Protein AF-A0A7S1P0H3-F1 (afdb_monomer)

pLDDT: mean 86.14, std 11.15, range [44.97, 98.06]

Foldseek 3Di:
DLLQLLDLDDDPVCQLVLPDDPVDDVLLSVLSSVVSVVSNVVSVVVNVSSPVSNPDDQKDKDWAQDDDDCNPQDIAIEIEHAADLPGNNNVCLDLVQADAQVLQVVQADPVFEGDPDDPPDCSNVVSVVVLVVSCVVVVHQEYEYENNLAWAKAWGQYNVRRIYIYTHQRFQQAQNFFDDFPPDDDPPDPLFGGKDKDKDQCVCNALVVQLVVLVVVVDPVSPVVSVVRAHFLKWDDRPNHIIITTGGDDDDLVVSLVVVCVVAPPPRSCCVNPVCCSRGNDPPGDSSSRYHGRMD

Secondary structure (DSSP, 8-state):
-HHHHTSSS--TTTTTS----TTS-HHHHHHHHHHHHHHHHHHGGGHHHHHHHHTS-SEEEEEE---SS-TTSPPEEEEEESS-SS-TT-GGGSTTTSPPHHHHHHTB-TTSBBPS---S-THHHHHHHHHHHHHHHHT-SEEEE-SSSSEEEEEEE-TTS-EEEEEEE--SSS--S--PPTT---TTS---SEEEEEEE-TTT--HHHHHHHHHHT--HHHHHHHHHSPPPSEEEEETTTEEEEEEEE---HHHHHHHHHHHS-TTSHHHHHHHHHHHH-STT--HHHHEEES--

Organism: NCBI:txid1169539

Structure (mmCIF, N/CA/C/O backbone):
data_AF-A0A7S1P0H3-F1
#
_entry.id   AF-A0A7S1P0H3-F1
#
loop_
_atom_site.group_PDB
_atom_site.id
_atom_site.type_symbol
_atom_site.label_atom_id
_atom_site.label_alt_id
_atom_site.label_comp_id
_atom_site.label_asym_id
_atom_site.label_entity_id
_atom_site.label_seq_id
_atom_site.pdbx_PDB_ins_code
_atom_site.Cartn_x
_atom_site.Cartn_y
_atom_site.Cartn_z
_atom_site.occupancy
_atom_site.B_iso_or_equiv
_atom_site.auth_seq_id
_atom_site.auth_comp_id
_atom_site.auth_asym_id
_atom_site.auth_atom_id
_atom_site.pdbx_PDB_model_num
ATOM 1 N N . VAL A 1 1 ? 3.859 6.567 -11.035 1.00 75.69 1 VAL A N 1
ATOM 2 C CA . VAL A 1 1 ? 4.282 6.391 -12.458 1.00 75.69 1 VAL A CA 1
ATOM 3 C C . VAL A 1 1 ? 3.327 7.099 -13.410 1.00 75.69 1 VAL A C 1
ATOM 5 O O . VAL A 1 1 ? 3.771 7.828 -14.283 1.00 75.69 1 VAL A O 1
ATOM 8 N N . GLU A 1 2 ? 2.023 6.913 -13.227 1.00 82.25 2 GLU A N 1
ATOM 9 C CA . GLU A 1 2 ? 0.934 7.481 -14.025 1.00 82.25 2 GLU A CA 1
ATOM 10 C C . GLU A 1 2 ? 1.002 9.009 -14.101 1.00 82.25 2 GLU A C 1
ATOM 12 O O . GLU A 1 2 ? 0.833 9.572 -15.177 1.00 82.25 2 GLU A O 1
ATOM 17 N N . VAL A 1 3 ? 1.313 9.667 -12.977 1.00 84.19 3 VAL A N 1
ATOM 18 C CA . VAL A 1 3 ? 1.485 11.128 -12.913 1.00 84.19 3 VAL A CA 1
ATOM 19 C C . VAL A 1 3 ? 2.642 11.603 -13.793 1.00 84.19 3 VAL A C 1
ATOM 21 O O . VAL A 1 3 ? 2.534 12.647 -14.429 1.00 84.19 3 VAL A O 1
ATOM 24 N N . GLU A 1 4 ? 3.731 10.838 -13.851 1.00 85.25 4 GLU A N 1
ATOM 25 C CA . GLU A 1 4 ? 4.907 11.192 -14.646 1.00 85.25 4 GLU A CA 1
ATOM 26 C C . GLU A 1 4 ? 4.638 10.976 -16.133 1.00 85.25 4 GLU A C 1
ATOM 28 O O . GLU A 1 4 ? 4.754 11.919 -16.906 1.00 85.25 4 GLU A O 1
ATOM 33 N N . ILE A 1 5 ? 4.133 9.802 -16.534 1.00 87.44 5 ILE A N 1
ATOM 34 C CA . ILE A 1 5 ? 3.833 9.506 -17.951 1.00 87.44 5 ILE A CA 1
ATOM 35 C C . ILE A 1 5 ? 2.717 10.381 -18.544 1.00 87.44 5 ILE A C 1
ATOM 37 O O . ILE A 1 5 ? 2.577 10.450 -19.767 1.00 87.44 5 ILE A O 1
ATOM 41 N N . ALA A 1 6 ? 1.903 11.018 -17.697 1.00 87.25 6 ALA A N 1
ATOM 42 C CA . ALA A 1 6 ? 0.870 11.961 -18.111 1.00 87.25 6 ALA A CA 1
ATOM 43 C C . ALA A 1 6 ? 1.433 13.326 -18.540 1.00 87.25 6 ALA A C 1
ATOM 45 O O . ALA A 1 6 ? 0.707 14.099 -19.159 1.00 87.25 6 ALA A O 1
ATOM 46 N N . LYS A 1 7 ? 2.700 13.630 -18.226 1.00 82.12 7 LYS A N 1
ATOM 47 C CA . LYS A 1 7 ? 3.373 14.852 -18.680 1.00 82.12 7 LYS A CA 1
ATOM 48 C C . LYS A 1 7 ? 3.735 14.744 -20.167 1.00 82.12 7 LYS A C 1
ATOM 50 O O . LYS A 1 7 ? 4.201 13.700 -20.636 1.00 82.12 7 LYS A O 1
ATOM 55 N N . ASP A 1 8 ? 3.564 15.844 -20.898 1.00 68.69 8 ASP A N 1
ATOM 56 C CA . ASP A 1 8 ? 3.846 15.914 -22.341 1.00 68.69 8 ASP A CA 1
ATOM 57 C C . ASP A 1 8 ? 5.355 15.842 -22.652 1.00 68.69 8 ASP A C 1
ATOM 59 O O . ASP A 1 8 ? 5.789 15.252 -23.653 1.00 68.69 8 ASP A O 1
ATOM 63 N N . THR A 1 9 ? 6.181 16.380 -21.754 1.00 64.88 9 THR A N 1
ATOM 64 C CA . THR A 1 9 ? 7.643 16.356 -21.833 1.00 64.88 9 THR A CA 1
ATOM 65 C C . THR A 1 9 ? 8.239 15.617 -20.638 1.00 64.88 9 THR A C 1
ATOM 67 O O . THR A 1 9 ? 7.764 15.733 -19.511 1.00 64.88 9 THR A O 1
ATOM 70 N N . VAL A 1 10 ? 9.299 14.844 -20.900 1.00 62.78 10 VAL A N 1
ATOM 71 C CA . VAL A 1 10 ? 10.200 14.390 -19.837 1.00 62.78 10 VAL A CA 1
ATOM 72 C C . VAL A 1 10 ? 11.054 15.599 -19.505 1.00 62.78 10 VAL A C 1
ATOM 74 O O . VAL A 1 10 ? 11.826 16.047 -20.353 1.00 62.78 10 VAL A O 1
ATOM 77 N N . ASP A 1 11 ? 10.855 16.165 -18.326 1.00 61.72 11 ASP A N 1
ATOM 78 C CA . ASP A 1 11 ? 11.724 17.220 -17.833 1.00 61.72 11 ASP A CA 1
ATOM 79 C C . ASP A 1 11 ? 13.105 16.616 -17.540 1.00 61.72 11 ASP A C 1
ATOM 81 O O . ASP A 1 11 ? 13.228 15.693 -16.728 1.00 61.72 11 ASP A O 1
ATOM 85 N N . ALA A 1 12 ? 14.125 17.096 -18.256 1.00 54.53 12 ALA A N 1
ATOM 86 C CA . ALA A 1 12 ? 15.489 16.590 -18.146 1.00 54.53 12 ALA A CA 1
ATOM 87 C C . ALA A 1 12 ? 16.052 16.773 -16.727 1.00 54.53 12 ALA A C 1
ATOM 89 O O . ALA A 1 12 ? 16.854 15.946 -16.296 1.00 54.53 12 ALA A O 1
ATOM 90 N N . ASP A 1 13 ? 15.566 17.781 -15.9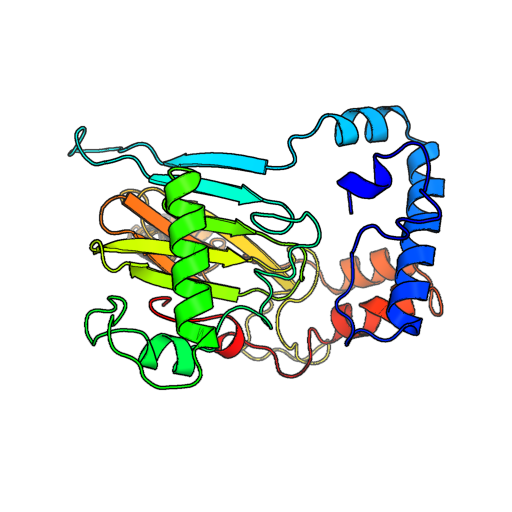94 1.00 53.09 13 ASP A N 1
ATOM 91 C CA . ASP A 1 13 ? 16.020 18.098 -14.638 1.00 53.09 13 ASP A CA 1
ATOM 92 C C . ASP A 1 13 ? 15.289 17.272 -13.560 1.00 53.09 13 ASP A C 1
ATOM 94 O O . ASP A 1 13 ? 15.831 17.039 -12.480 1.00 53.09 13 ASP A O 1
ATOM 98 N N . THR A 1 14 ? 14.084 16.762 -13.853 1.00 59.34 14 THR A N 1
ATOM 99 C CA . THR A 1 14 ? 13.254 16.003 -12.890 1.00 59.34 14 THR A CA 1
ATOM 100 C C . THR A 1 14 ? 13.390 14.473 -13.042 1.00 59.34 14 THR A C 1
ATOM 102 O O . THR A 1 14 ? 13.030 13.709 -12.137 1.00 59.34 14 THR A O 1
ATOM 105 N N . GLY A 1 15 ? 13.939 13.989 -14.163 1.00 75.94 15 GLY A N 1
ATOM 106 C CA . GLY A 1 15 ? 14.206 12.564 -14.396 1.00 75.94 15 GLY A CA 1
ATOM 107 C C . GLY A 1 15 ? 12.947 11.691 -14.281 1.00 75.94 15 GLY A C 1
ATOM 108 O O . GLY A 1 15 ? 11.923 11.977 -14.894 1.00 75.94 15 GLY A O 1
ATOM 109 N N . CYS A 1 16 ? 13.006 10.611 -13.493 1.00 76.06 16 CYS A N 1
ATOM 110 C CA . CYS A 1 16 ? 11.869 9.712 -13.261 1.00 76.06 16 CYS A CA 1
ATOM 111 C C . CYS A 1 16 ? 10.787 10.278 -12.325 1.00 76.06 16 CYS A C 1
ATOM 113 O O . CYS A 1 16 ? 9.798 9.591 -12.076 1.00 76.06 16 CYS A O 1
ATOM 115 N N . GLY A 1 17 ? 10.994 11.465 -11.739 1.00 75.31 17 GLY A N 1
ATOM 116 C CA . GLY A 1 17 ? 10.098 12.051 -10.735 1.00 75.31 17 GLY A CA 1
ATOM 117 C C . GLY A 1 17 ? 10.103 11.334 -9.380 1.00 75.31 17 GLY A C 1
ATOM 118 O O . GLY A 1 17 ? 9.304 11.657 -8.506 1.00 75.31 17 GLY A O 1
ATOM 119 N N . CYS A 1 18 ? 11.001 10.363 -9.182 1.00 78.88 18 CYS A N 1
ATOM 120 C CA . CYS A 1 18 ? 11.024 9.532 -7.981 1.00 78.88 18 CYS A CA 1
ATOM 121 C C . CYS A 1 18 ? 11.727 10.192 -6.788 1.00 78.88 18 CYS A C 1
ATOM 123 O O . CYS A 1 18 ? 11.616 9.654 -5.694 1.00 78.88 18 CYS A O 1
ATOM 125 N N . ALA A 1 19 ? 12.475 11.288 -6.998 1.00 83.19 19 ALA A N 1
ATOM 126 C CA . ALA A 1 19 ? 13.229 12.015 -5.966 1.00 83.19 19 ALA A CA 1
ATOM 127 C C . ALA A 1 19 ? 13.913 11.069 -4.956 1.00 83.19 19 ALA A C 1
ATOM 129 O O . ALA A 1 19 ? 13.596 11.082 -3.768 1.00 83.19 19 ALA A O 1
ATOM 130 N N . TYR A 1 20 ? 14.759 10.164 -5.462 1.00 81.81 20 TYR A N 1
ATOM 131 C CA . TYR A 1 20 ? 15.338 9.094 -4.651 1.00 81.81 20 TYR A CA 1
ATOM 132 C C . TYR A 1 20 ? 16.159 9.650 -3.473 1.00 81.81 20 TYR A C 1
ATOM 134 O O . TYR A 1 20 ? 16.885 10.630 -3.652 1.00 81.81 20 TYR A O 1
ATOM 142 N N . PRO A 1 21 ? 16.092 9.016 -2.287 1.00 82.56 21 PRO A N 1
ATOM 143 C CA . PRO A 1 21 ? 16.957 9.349 -1.166 1.00 82.56 21 PRO A CA 1
ATOM 144 C C . PRO A 1 21 ? 18.442 9.161 -1.515 1.00 82.56 21 PRO A C 1
ATOM 146 O O . PRO A 1 21 ? 18.772 8.325 -2.358 1.00 82.56 21 PRO A O 1
ATOM 149 N N . PRO A 1 22 ? 19.357 9.854 -0.815 1.00 82.50 22 PRO A N 1
ATOM 150 C CA . PRO A 1 22 ? 20.784 9.868 -1.153 1.00 82.50 22 PRO A CA 1
ATOM 151 C C . PRO A 1 22 ? 21.486 8.511 -0.985 1.00 82.50 22 PRO A C 1
ATOM 153 O O . PRO A 1 22 ? 22.595 8.333 -1.472 1.00 82.50 22 PRO A O 1
ATOM 156 N N . TYR A 1 23 ? 20.867 7.550 -0.295 1.00 81.25 23 TYR A N 1
ATOM 157 C CA . TYR A 1 23 ? 21.407 6.196 -0.145 1.00 81.25 23 TYR A CA 1
ATOM 158 C C . TYR A 1 23 ? 21.153 5.296 -1.366 1.00 81.25 23 TYR A C 1
ATOM 160 O O . TYR A 1 23 ? 21.640 4.165 -1.406 1.00 81.25 23 TYR A O 1
ATOM 168 N N . VAL A 1 24 ? 20.336 5.738 -2.327 1.00 84.19 24 VAL A N 1
ATOM 169 C CA . VAL A 1 24 ? 20.002 4.950 -3.516 1.00 84.19 24 VAL A CA 1
ATOM 170 C C . VAL A 1 24 ? 21.119 5.077 -4.547 1.00 84.19 24 VAL A C 1
ATOM 172 O O . VAL A 1 24 ? 21.490 6.175 -4.936 1.00 84.19 24 VAL A O 1
ATOM 175 N N . ASP A 1 25 ? 21.617 3.933 -5.012 1.00 90.81 25 ASP A N 1
ATOM 176 C CA . ASP A 1 25 ? 22.682 3.836 -6.016 1.00 90.81 25 ASP A CA 1
ATOM 177 C C . ASP A 1 25 ? 22.342 4.575 -7.327 1.00 90.81 25 ASP A C 1
ATOM 179 O O . ASP A 1 25 ? 21.261 4.388 -7.895 1.00 90.81 25 ASP A O 1
ATOM 183 N N . ASP A 1 26 ? 23.296 5.342 -7.862 1.00 89.00 26 ASP A N 1
ATOM 184 C CA . ASP A 1 26 ? 23.136 6.113 -9.106 1.00 89.00 26 ASP A CA 1
ATOM 185 C C . ASP A 1 26 ? 22.751 5.231 -10.300 1.00 89.00 26 ASP A C 1
ATOM 187 O O . ASP A 1 26 ? 21.988 5.639 -11.180 1.00 89.00 26 ASP A O 1
ATOM 191 N N . GLY A 1 27 ? 23.219 3.980 -10.325 1.00 91.75 27 GLY A N 1
ATOM 192 C CA . GLY A 1 27 ? 22.827 3.008 -11.336 1.00 91.75 27 GLY A CA 1
ATOM 193 C C . GLY A 1 27 ? 21.335 2.669 -11.278 1.00 91.75 27 GLY A C 1
ATOM 194 O O . GLY A 1 27 ? 20.717 2.444 -12.322 1.00 91.75 27 GLY A O 1
ATOM 195 N N . VAL A 1 28 ? 20.724 2.645 -10.088 1.00 89.44 28 VAL A N 1
ATOM 196 C CA . VAL A 1 28 ? 19.264 2.501 -9.926 1.00 89.44 28 VAL A CA 1
ATOM 197 C C . VAL A 1 28 ? 18.546 3.716 -10.505 1.00 89.44 28 VAL A C 1
ATOM 199 O O . VAL A 1 28 ? 17.597 3.540 -11.274 1.00 89.44 28 VAL A O 1
ATOM 202 N N . VAL A 1 29 ? 19.019 4.926 -10.194 1.00 90.06 29 VAL A N 1
ATOM 203 C CA . VAL A 1 29 ? 18.431 6.181 -10.690 1.00 90.06 29 VAL A CA 1
ATOM 204 C C . VAL A 1 29 ? 18.496 6.243 -12.218 1.00 90.06 29 VAL A C 1
ATOM 206 O O . VAL A 1 29 ? 17.472 6.445 -12.873 1.00 90.06 29 VAL A O 1
ATOM 209 N N . ALA A 1 30 ? 19.665 5.967 -12.802 1.00 91.81 30 ALA A N 1
ATOM 210 C CA . ALA A 1 30 ? 19.869 5.955 -14.249 1.00 91.81 30 ALA A CA 1
ATOM 211 C C . ALA A 1 30 ? 18.944 4.952 -14.956 1.00 91.81 30 ALA A C 1
ATOM 213 O O . ALA A 1 30 ? 18.305 5.287 -15.957 1.00 91.81 30 ALA A O 1
ATOM 214 N N . ARG A 1 31 ? 18.801 3.733 -14.410 1.00 94.62 31 ARG A N 1
ATOM 215 C CA . ARG A 1 31 ? 17.853 2.744 -14.949 1.00 94.62 31 ARG A CA 1
ATOM 216 C C . ARG A 1 31 ? 16.409 3.223 -14.837 1.00 94.62 31 ARG A C 1
ATOM 218 O O . ARG A 1 31 ? 15.647 3.014 -15.773 1.00 94.62 31 ARG A O 1
ATOM 225 N N . SER A 1 32 ? 16.025 3.857 -13.731 1.00 91.38 32 SER A N 1
ATOM 226 C CA . SER A 1 32 ? 14.667 4.383 -13.544 1.00 91.38 32 SER A CA 1
ATOM 227 C C . SER A 1 32 ? 14.327 5.477 -14.562 1.00 91.38 32 SER A C 1
ATOM 229 O O . SER A 1 32 ? 13.270 5.432 -15.197 1.00 91.38 32 SER A O 1
ATOM 231 N N . ASN A 1 33 ? 15.263 6.400 -14.805 1.00 91.25 33 ASN A N 1
ATOM 232 C CA . ASN A 1 33 ? 15.129 7.437 -15.830 1.00 91.25 33 ASN A CA 1
ATOM 233 C C . ASN A 1 33 ? 14.932 6.826 -17.225 1.00 91.25 33 ASN A C 1
ATOM 235 O O . ASN A 1 33 ? 14.044 7.241 -17.970 1.00 91.25 33 ASN A O 1
ATOM 239 N N . GLU A 1 34 ? 15.700 5.788 -17.558 1.00 93.06 34 GLU A N 1
ATOM 240 C CA . GLU A 1 34 ? 15.578 5.093 -18.839 1.00 93.06 34 GLU A CA 1
ATOM 241 C C . GLU A 1 34 ? 14.231 4.356 -18.987 1.00 93.06 34 GLU A C 1
ATOM 243 O O . GLU A 1 34 ? 13.609 4.395 -20.052 1.00 93.06 34 GLU A O 1
ATOM 248 N N . ILE A 1 35 ? 13.726 3.735 -17.915 1.00 93.56 35 ILE A N 1
ATOM 249 C CA . ILE A 1 35 ? 12.393 3.108 -17.900 1.00 93.56 35 ILE A CA 1
ATOM 250 C C . ILE A 1 35 ? 11.316 4.151 -18.193 1.00 93.56 35 ILE A C 1
ATOM 252 O O . ILE A 1 35 ? 10.480 3.937 -19.074 1.00 93.56 35 ILE A O 1
ATOM 256 N N . ILE A 1 36 ? 11.343 5.287 -17.492 1.00 90.44 36 ILE A N 1
ATOM 257 C CA . ILE A 1 36 ? 10.377 6.371 -17.694 1.00 90.44 36 ILE A CA 1
ATOM 258 C C . ILE A 1 36 ? 10.466 6.921 -19.118 1.00 90.44 36 ILE A C 1
ATOM 260 O O . ILE A 1 36 ? 9.433 7.075 -19.769 1.00 90.44 36 ILE A O 1
ATOM 264 N N . ARG A 1 37 ? 11.671 7.104 -19.667 1.00 90.56 37 ARG A N 1
ATOM 265 C CA . ARG A 1 37 ? 11.867 7.523 -21.063 1.00 90.56 37 ARG A CA 1
ATOM 266 C C . ARG A 1 37 ? 11.161 6.584 -22.052 1.00 90.56 37 ARG A C 1
ATOM 268 O O . ARG A 1 37 ? 10.452 7.054 -22.945 1.00 90.56 37 ARG A O 1
ATOM 275 N N . ILE A 1 38 ? 11.313 5.269 -21.885 1.00 92.31 38 ILE A N 1
ATOM 276 C CA . ILE A 1 38 ? 10.657 4.249 -22.726 1.00 92.31 38 ILE A CA 1
ATOM 277 C C . ILE A 1 38 ? 9.129 4.277 -22.546 1.00 92.31 38 ILE A C 1
ATOM 279 O O . ILE A 1 38 ? 8.374 4.203 -23.524 1.00 92.31 38 ILE A O 1
ATOM 283 N N . LEU A 1 39 ? 8.652 4.432 -21.308 1.00 92.06 39 LEU A N 1
ATOM 284 C CA . LEU A 1 39 ? 7.222 4.543 -21.016 1.00 92.06 39 LEU A CA 1
ATOM 285 C C . LEU A 1 39 ? 6.604 5.792 -21.659 1.00 92.06 39 LEU A C 1
ATOM 287 O O . LEU A 1 39 ? 5.548 5.678 -22.279 1.00 92.06 39 LEU A O 1
ATOM 291 N N . HIS A 1 40 ? 7.271 6.948 -21.613 1.00 89.75 40 HIS A N 1
ATOM 292 C CA . HIS A 1 40 ? 6.810 8.165 -22.293 1.00 89.75 40 HIS A CA 1
ATOM 293 C C . HIS A 1 40 ? 6.748 8.002 -23.811 1.00 89.75 40 HIS A C 1
ATOM 295 O O . HIS A 1 40 ? 5.783 8.444 -24.433 1.00 89.75 40 HIS A O 1
ATOM 301 N N . GLN A 1 41 ? 7.738 7.346 -24.428 1.00 90.12 41 GLN A N 1
ATOM 302 C CA . GLN A 1 41 ? 7.699 7.059 -25.868 1.00 90.12 41 GLN A CA 1
ATOM 303 C C . GLN A 1 41 ? 6.462 6.243 -26.251 1.00 90.12 41 GLN A C 1
ATOM 305 O O . GLN A 1 41 ? 5.839 6.504 -27.280 1.00 90.12 41 GLN A O 1
ATOM 310 N N . THR A 1 42 ? 6.078 5.291 -25.401 1.00 91.06 42 THR A N 1
ATOM 311 C CA . THR A 1 42 ? 4.844 4.525 -25.584 1.00 91.06 42 THR A CA 1
ATOM 312 C C . THR A 1 42 ? 3.615 5.401 -25.352 1.00 91.06 42 THR A C 1
ATOM 314 O O . THR A 1 42 ? 2.721 5.423 -26.194 1.00 91.06 42 THR A O 1
ATOM 317 N N . ALA A 1 43 ? 3.580 6.157 -24.252 1.00 90.62 43 ALA A N 1
ATOM 318 C CA . ALA A 1 43 ? 2.444 6.983 -23.850 1.00 90.62 43 ALA A CA 1
ATOM 319 C C . ALA A 1 43 ? 2.075 8.046 -24.898 1.00 90.62 43 ALA A C 1
ATOM 321 O O . ALA A 1 43 ? 0.891 8.232 -25.163 1.00 90.62 43 ALA A O 1
ATOM 322 N N . ARG A 1 44 ? 3.064 8.641 -25.585 1.00 89.44 44 ARG A N 1
ATOM 323 C CA . ARG A 1 44 ? 2.861 9.610 -26.685 1.00 89.44 44 ARG A CA 1
ATOM 324 C C . ARG A 1 44 ? 2.011 9.079 -27.838 1.00 89.44 44 ARG A C 1
ATOM 326 O O . ARG A 1 44 ? 1.386 9.854 -28.555 1.00 89.44 44 ARG A O 1
ATOM 333 N N . ARG A 1 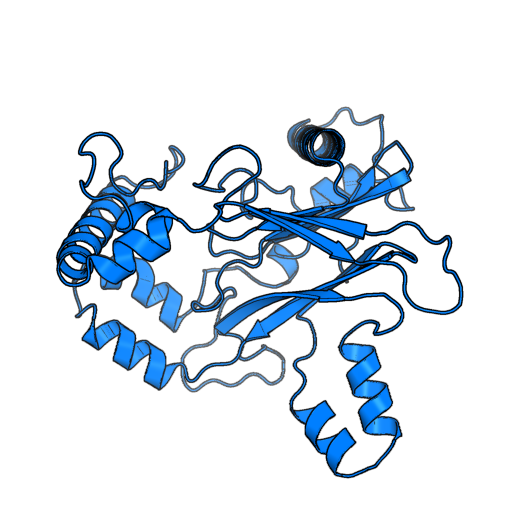45 ? 1.964 7.758 -28.025 1.00 93.06 45 ARG A N 1
ATOM 334 C CA . ARG A 1 45 ? 1.113 7.108 -29.037 1.00 93.06 45 ARG A CA 1
ATOM 335 C C . ARG A 1 45 ? -0.360 7.047 -28.614 1.00 93.06 45 ARG A C 1
ATOM 337 O O . ARG A 1 45 ? -1.205 6.669 -29.418 1.00 93.06 45 ARG A O 1
ATOM 344 N N . PHE A 1 46 ? -0.660 7.408 -27.367 1.00 93.19 46 PHE A N 1
ATOM 345 C CA . PHE A 1 46 ? -1.972 7.337 -26.732 1.00 93.19 46 PHE A CA 1
ATOM 346 C C . PHE A 1 46 ? -2.306 8.658 -26.021 1.00 93.19 46 PHE A C 1
ATOM 348 O O . PHE A 1 46 ? -2.660 8.666 -24.840 1.00 93.19 46 PHE A O 1
ATOM 355 N N . SER A 1 47 ? -2.223 9.780 -26.738 1.00 90.06 47 SER A N 1
ATOM 356 C CA . SER A 1 47 ? -2.449 11.130 -26.191 1.00 90.06 47 SER A CA 1
ATOM 357 C C . SER A 1 47 ? -3.778 11.276 -25.436 1.00 90.06 47 SER A C 1
ATOM 359 O O . SER A 1 47 ? -3.819 11.884 -24.371 1.00 90.06 47 SER A O 1
ATOM 361 N N . ALA A 1 48 ? -4.852 10.638 -25.910 1.00 92.75 48 ALA A N 1
ATOM 362 C CA . ALA A 1 48 ? -6.141 10.627 -25.213 1.00 92.75 48 ALA A CA 1
ATOM 363 C C . ALA A 1 48 ? -6.071 9.964 -23.821 1.00 92.75 48 ALA A C 1
ATOM 365 O O . ALA A 1 48 ? -6.772 10.375 -22.898 1.00 92.75 48 ALA A O 1
ATOM 366 N N . ILE A 1 49 ? -5.227 8.940 -23.645 1.00 92.44 49 ILE A N 1
ATOM 367 C CA . ILE A 1 49 ? -4.995 8.318 -22.335 1.00 92.44 49 ILE A CA 1
ATOM 368 C C . ILE A 1 49 ? -4.150 9.250 -21.464 1.00 92.44 49 ILE A C 1
ATOM 370 O O . ILE A 1 49 ? -4.505 9.452 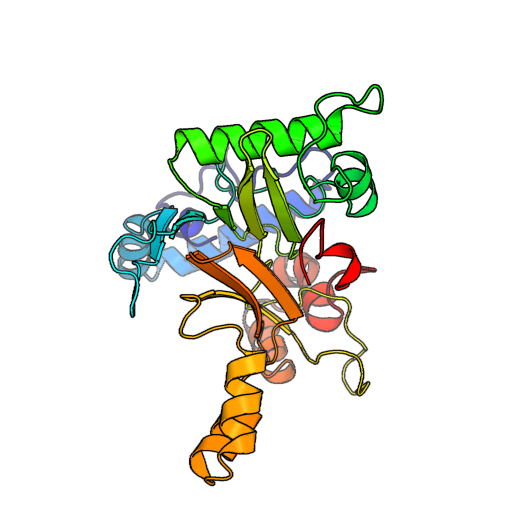-20.307 1.00 92.44 49 ILE A O 1
ATOM 374 N N . GLN A 1 50 ? -3.091 9.861 -22.006 1.00 91.31 50 GLN A N 1
ATOM 375 C CA . GLN A 1 50 ? -2.265 10.821 -21.259 1.00 91.31 50 GLN A CA 1
ATOM 376 C C . GLN A 1 50 ? -3.090 12.002 -20.740 1.00 91.31 50 GLN A C 1
ATOM 378 O O . GLN A 1 50 ? -3.006 12.328 -19.559 1.00 91.31 50 GLN A O 1
ATOM 383 N N . GLN A 1 51 ? -3.964 12.566 -21.578 1.00 90.44 51 GLN A N 1
ATOM 384 C CA . GLN A 1 51 ? -4.864 13.650 -21.189 1.00 90.44 51 GLN A CA 1
ATOM 385 C C . GLN A 1 51 ? -5.827 13.233 -20.070 1.00 90.44 51 GLN A C 1
ATOM 387 O O . GLN A 1 51 ? -6.114 14.011 -19.167 1.00 90.44 51 GLN A O 1
ATOM 392 N N . ARG A 1 52 ? -6.329 11.994 -20.099 1.00 92.44 52 ARG A N 1
ATOM 393 C CA . ARG A 1 52 ? -7.175 11.480 -19.013 1.00 92.44 52 ARG A CA 1
ATOM 394 C C . ARG A 1 52 ? -6.385 11.302 -17.722 1.00 92.44 52 ARG A C 1
ATOM 396 O O . ARG A 1 52 ? -6.896 11.641 -16.663 1.00 92.44 52 ARG A O 1
ATOM 403 N N . LEU A 1 53 ? -5.162 10.778 -17.802 1.00 90.88 53 LEU A N 1
ATOM 404 C CA . LEU A 1 53 ? -4.298 10.586 -16.636 1.00 90.88 53 LEU A CA 1
ATOM 405 C C . LEU A 1 53 ? -3.886 11.922 -16.004 1.00 90.88 53 LEU A C 1
ATOM 407 O O . LEU A 1 53 ? -3.867 12.016 -14.780 1.00 90.88 53 LEU A O 1
ATOM 411 N N . SER A 1 54 ? -3.617 12.957 -16.806 1.00 89.00 54 SER A N 1
ATOM 412 C CA . SER A 1 54 ? -3.210 14.278 -16.300 1.00 89.00 54 SER A CA 1
ATOM 413 C C . SER A 1 54 ? -4.319 14.998 -15.529 1.00 89.00 54 SER A C 1
ATOM 415 O O . SER A 1 54 ? -4.033 15.862 -14.702 1.00 89.00 54 SER A O 1
ATOM 417 N N . GLN A 1 55 ? -5.576 14.611 -15.760 1.00 91.12 55 GLN A N 1
ATOM 418 C CA . GLN A 1 55 ? -6.753 15.136 -15.068 1.00 91.12 55 GLN A CA 1
ATOM 419 C C . GLN A 1 55 ? -7.105 14.366 -13.791 1.00 91.12 55 GLN A C 1
ATOM 421 O O . GLN A 1 55 ? -7.985 14.800 -13.045 1.00 91.12 55 GLN A O 1
ATOM 426 N N . LEU A 1 56 ? -6.470 13.217 -13.530 1.00 90.06 56 LEU A N 1
ATOM 427 C CA . LEU A 1 56 ? -6.790 12.435 -12.343 1.00 90.06 56 LEU A CA 1
ATOM 428 C C . LEU A 1 56 ? -6.340 13.166 -11.072 1.00 90.06 56 LEU A C 1
ATOM 430 O O . LEU A 1 56 ? -5.243 13.734 -11.025 1.00 90.06 56 LEU A O 1
ATOM 434 N N . PRO A 1 57 ? -7.160 13.126 -10.008 1.00 89.62 57 PRO A N 1
ATOM 435 C CA . PRO A 1 57 ? -6.766 13.698 -8.738 1.00 89.62 57 PRO A CA 1
ATOM 436 C C . PRO A 1 57 ? -5.563 12.930 -8.180 1.00 89.62 57 PRO A C 1
ATOM 438 O O . PRO A 1 57 ? -5.523 11.701 -8.184 1.00 89.62 57 PRO A O 1
ATOM 441 N N . LYS A 1 58 ? -4.575 13.670 -7.672 1.00 86.19 58 LYS A N 1
ATOM 442 C CA . LYS A 1 58 ? -3.362 13.096 -7.059 1.00 86.19 58 LYS A CA 1
ATOM 443 C C . LYS A 1 58 ? -3.618 12.537 -5.656 1.00 86.19 58 LYS A C 1
ATOM 445 O O . LYS A 1 58 ? -2.810 11.769 -5.137 1.00 86.19 58 LYS A O 1
ATOM 450 N N . HIS A 1 59 ? -4.729 12.948 -5.050 1.00 91.50 59 HIS A N 1
ATOM 451 C CA . HIS A 1 59 ? -5.192 12.506 -3.747 1.00 91.50 59 HIS A CA 1
ATOM 452 C C . HIS A 1 59 ? -6.723 12.484 -3.711 1.00 91.50 59 HIS A C 1
ATOM 454 O O . HIS A 1 59 ? -7.382 13.231 -4.432 1.00 91.50 59 HIS A O 1
ATOM 460 N N . VAL A 1 60 ? -7.292 11.647 -2.851 1.00 94.38 60 VAL A N 1
ATOM 461 C CA . VAL A 1 60 ? -8.741 11.547 -2.629 1.00 94.38 60 VAL A CA 1
ATOM 462 C C . VAL A 1 60 ? -9.006 11.503 -1.128 1.00 94.38 60 VAL A C 1
ATOM 464 O O . VAL A 1 60 ? -8.211 10.953 -0.374 1.00 94.38 60 VAL A O 1
ATOM 467 N N . ARG A 1 61 ? -10.133 12.061 -0.677 1.00 95.88 61 ARG A N 1
ATOM 468 C CA . ARG A 1 61 ? -10.631 11.852 0.688 1.00 95.88 61 ARG A CA 1
ATOM 469 C C . ARG A 1 61 ? -11.727 10.797 0.660 1.00 95.88 61 ARG A C 1
ATOM 471 O O . ARG A 1 61 ? -12.693 10.939 -0.084 1.00 95.88 61 ARG A O 1
ATOM 478 N N . LEU A 1 62 ? -11.567 9.746 1.457 1.00 95.25 62 LEU A N 1
ATOM 479 C CA . LEU A 1 62 ? -12.575 8.703 1.629 1.00 95.25 62 LEU A CA 1
ATOM 480 C C . LEU A 1 62 ? -13.220 8.854 2.999 1.00 95.25 62 LEU A C 1
ATOM 482 O O . LEU A 1 62 ? -12.531 8.714 4.007 1.00 95.25 62 LEU A O 1
ATOM 486 N N . THR A 1 63 ? -14.526 9.099 3.031 1.00 95.19 63 THR A N 1
ATOM 487 C CA . THR A 1 63 ? -15.297 9.169 4.275 1.00 95.19 63 THR A CA 1
ATOM 488 C C . THR A 1 63 ? -16.145 7.917 4.430 1.00 95.19 63 THR A C 1
ATOM 490 O O . THR A 1 63 ? -16.943 7.570 3.560 1.00 95.19 63 THR A O 1
ATOM 493 N N . VAL A 1 64 ? -15.960 7.226 5.549 1.00 92.25 64 VAL A N 1
ATOM 494 C CA . VAL A 1 64 ? -16.855 6.174 6.018 1.00 92.25 64 VAL A CA 1
ATOM 495 C C . VAL A 1 64 ? -17.924 6.850 6.860 1.00 92.25 64 VAL A C 1
ATOM 497 O O . VAL A 1 64 ? -17.665 7.241 8.000 1.00 92.25 64 VAL A O 1
ATOM 500 N N . GLU A 1 65 ? -19.105 7.018 6.276 1.00 89.50 65 GLU A N 1
ATOM 501 C CA . GLU A 1 65 ? -20.255 7.542 7.004 1.00 89.50 65 GLU A CA 1
ATOM 502 C C . GLU A 1 65 ? -20.772 6.515 8.021 1.00 89.50 65 GLU A C 1
ATOM 504 O O . GLU A 1 65 ? -20.698 5.303 7.766 1.00 89.50 65 GLU A O 1
ATOM 509 N N . PRO A 1 66 ? -21.315 6.973 9.158 1.00 82.25 66 PRO A N 1
ATOM 510 C CA . PRO A 1 66 ? -21.989 6.112 10.118 1.00 82.25 66 PRO A CA 1
ATOM 511 C C . PRO A 1 66 ? -23.123 5.345 9.441 1.00 82.25 66 PRO A C 1
ATOM 513 O O . PRO A 1 66 ? -23.929 5.917 8.705 1.00 82.25 66 PRO A O 1
ATOM 516 N N . CYS A 1 67 ? -23.222 4.039 9.687 1.00 72.06 67 CYS A N 1
ATOM 517 C CA . CYS A 1 67 ? -24.375 3.265 9.243 1.00 72.06 67 CYS A CA 1
ATOM 518 C C . CYS A 1 67 ? -24.862 2.284 10.318 1.00 72.06 67 CYS A C 1
ATOM 520 O O . CYS A 1 67 ? -24.106 1.472 10.855 1.00 72.06 67 CYS A O 1
ATOM 522 N N . GLY A 1 68 ? -26.161 2.329 10.629 1.00 67.38 68 GLY A N 1
ATOM 523 C CA . GLY A 1 68 ? -26.787 1.444 11.615 1.00 67.38 68 GLY A CA 1
ATOM 524 C C . GLY A 1 68 ? -27.530 2.189 12.724 1.00 67.38 68 GLY A C 1
ATOM 525 O O . GLY A 1 68 ? -28.194 3.182 12.461 1.00 67.38 68 GLY A O 1
ATOM 526 N N . ARG A 1 69 ? -27.479 1.647 13.951 1.00 62.53 69 ARG A N 1
ATOM 527 C CA . ARG A 1 69 ? -28.312 2.071 15.099 1.00 62.53 69 ARG A CA 1
ATOM 528 C C . ARG A 1 69 ? -27.812 3.312 15.842 1.00 62.53 69 ARG A C 1
ATOM 530 O O . ARG A 1 69 ? -28.519 3.770 16.730 1.00 62.53 69 ARG A O 1
ATOM 537 N N . ASP A 1 70 ? -26.629 3.810 15.502 1.00 67.06 70 ASP A N 1
ATOM 538 C CA . ASP A 1 70 ? -26.064 5.031 16.073 1.00 67.06 70 ASP A CA 1
ATOM 539 C C . ASP A 1 70 ? -25.818 6.042 14.940 1.00 67.06 70 ASP A C 1
ATOM 541 O O . ASP A 1 70 ? -24.750 6.023 14.321 1.00 67.06 70 ASP A O 1
ATOM 545 N N . PRO A 1 71 ? -26.840 6.837 14.571 1.00 68.38 71 PRO A N 1
ATOM 546 C CA . PRO A 1 71 ? -26.723 7.851 13.526 1.00 68.38 71 PRO A CA 1
ATOM 547 C C . PRO A 1 71 ? -25.841 9.038 13.941 1.00 68.38 71 PRO A C 1
ATOM 549 O O . PRO A 1 71 ? -25.411 9.783 13.064 1.00 68.38 71 PRO A O 1
ATOM 552 N N . ASP A 1 72 ? -25.547 9.187 15.237 1.00 75.31 72 ASP A N 1
ATOM 553 C CA . ASP A 1 72 ? -24.727 10.269 15.790 1.00 75.31 72 ASP A CA 1
ATOM 554 C C . ASP A 1 72 ? -23.245 9.876 15.932 1.00 75.31 72 ASP A C 1
ATOM 556 O O . ASP A 1 72 ? -22.410 10.702 16.316 1.00 75.31 72 ASP A O 1
ATOM 560 N N . ALA A 1 73 ? -22.883 8.627 15.607 1.00 75.81 73 ALA A N 1
ATOM 561 C CA . ALA A 1 73 ? -21.489 8.204 15.593 1.00 75.81 73 ALA A CA 1
ATOM 562 C C . ALA A 1 73 ? -20.666 9.088 14.630 1.00 75.81 73 ALA A C 1
ATOM 564 O O . ALA A 1 73 ? -21.149 9.486 13.574 1.00 75.81 73 ALA A O 1
ATOM 565 N N . PRO A 1 74 ? -19.405 9.417 14.944 1.00 81.69 74 PRO A N 1
ATOM 566 C CA . PRO A 1 74 ? -18.606 10.278 14.081 1.00 81.69 74 PRO A CA 1
ATOM 567 C C . PRO A 1 74 ? -18.162 9.540 12.811 1.00 81.69 74 PRO A C 1
ATOM 569 O O . PRO A 1 74 ? -17.577 8.454 12.885 1.00 81.69 74 PRO A O 1
ATOM 572 N N . SER A 1 75 ? -18.340 10.171 11.647 1.00 89.81 75 SER A N 1
ATOM 573 C CA . SER A 1 75 ? -17.801 9.675 10.373 1.00 89.81 75 SER A CA 1
ATOM 574 C C . SER A 1 75 ? -16.282 9.507 10.435 1.00 89.81 75 SER A C 1
ATOM 576 O O . SER A 1 75 ? -15.608 10.135 11.254 1.00 89.81 75 SER A O 1
ATOM 578 N N . CYS A 1 76 ? -15.709 8.640 9.599 1.00 94.12 76 CYS A N 1
ATOM 579 C CA . CYS A 1 76 ? -14.271 8.370 9.575 1.00 94.12 76 CYS A CA 1
ATOM 580 C C . CYS A 1 76 ? -13.656 8.717 8.226 1.00 94.12 76 CYS A C 1
ATOM 582 O O . CYS A 1 76 ? -13.886 8.017 7.243 1.00 94.12 76 CYS A O 1
ATOM 584 N N . THR A 1 77 ? -12.827 9.755 8.187 1.00 97.31 77 THR A N 1
ATOM 585 C CA . THR A 1 77 ? -12.213 10.228 6.940 1.00 97.31 77 THR A CA 1
ATOM 586 C C . THR A 1 77 ? -10.761 9.788 6.830 1.00 97.31 77 THR A C 1
ATOM 588 O O . THR A 1 77 ? -10.007 9.906 7.793 1.00 97.31 77 THR A O 1
ATOM 591 N N . PHE A 1 78 ? -10.349 9.341 5.648 1.00 98.06 78 PHE A N 1
ATOM 592 C CA . PHE A 1 78 ? -8.975 8.982 5.307 1.00 98.06 78 PHE A CA 1
ATOM 593 C C . PHE A 1 78 ? -8.490 9.808 4.118 1.00 98.06 78 PHE A C 1
ATOM 595 O O . PHE A 1 78 ? -9.254 10.048 3.179 1.00 98.06 78 PHE A O 1
ATOM 602 N N . ALA A 1 79 ? -7.219 10.203 4.131 1.00 97.62 79 ALA A N 1
ATOM 603 C CA . ALA A 1 79 ? -6.542 10.688 2.934 1.00 97.62 79 ALA A CA 1
ATOM 604 C C . ALA A 1 79 ? -5.993 9.492 2.149 1.00 97.62 79 ALA A C 1
ATOM 606 O O . ALA A 1 79 ? -5.328 8.631 2.716 1.00 97.62 79 ALA A O 1
ATOM 607 N N . VAL A 1 80 ? -6.260 9.435 0.849 1.00 96.19 80 VAL A N 1
ATOM 608 C CA . VAL A 1 80 ? -5.670 8.470 -0.082 1.00 96.19 80 VAL A CA 1
ATOM 609 C C . VAL A 1 80 ? -4.704 9.225 -0.970 1.00 96.19 80 VAL A C 1
ATOM 611 O O . VAL A 1 80 ? -5.121 10.129 -1.694 1.00 96.19 80 VAL A O 1
ATOM 614 N N . VAL A 1 81 ? -3.429 8.865 -0.910 1.00 93.69 81 VAL A N 1
ATOM 615 C CA . VAL A 1 81 ? -2.346 9.562 -1.610 1.00 93.69 81 VAL A CA 1
ATOM 616 C C . VAL A 1 81 ? -1.518 8.575 -2.427 1.00 93.69 81 VAL A C 1
ATOM 618 O O . VAL A 1 81 ? -1.411 7.401 -2.081 1.00 93.69 81 VAL A O 1
ATOM 621 N N . HIS A 1 82 ? -0.929 9.037 -3.532 1.00 87.44 82 HIS A N 1
ATOM 622 C CA . HIS A 1 82 ? -0.004 8.206 -4.309 1.00 87.44 82 HIS A CA 1
ATOM 623 C C . HIS A 1 82 ? 1.308 7.975 -3.548 1.00 87.44 82 HIS A C 1
ATOM 625 O O . HIS A 1 82 ? 1.710 6.831 -3.374 1.00 87.44 82 HIS A O 1
ATOM 631 N N . GLY A 1 83 ? 1.943 9.055 -3.086 1.00 89.25 83 GLY A N 1
ATOM 632 C CA . GLY A 1 83 ? 3.181 9.025 -2.311 1.00 89.25 83 GLY A CA 1
ATOM 633 C C . GLY A 1 83 ? 2.910 9.240 -0.829 1.00 89.25 83 GLY A C 1
ATOM 634 O O . GLY A 1 83 ? 2.407 8.352 -0.149 1.00 89.25 83 GLY A O 1
ATOM 635 N N . ASP A 1 84 ? 3.230 10.430 -0.338 1.00 91.94 84 ASP A N 1
ATOM 636 C CA . ASP A 1 84 ? 3.017 10.836 1.045 1.00 91.94 84 ASP A CA 1
ATOM 637 C C . ASP A 1 84 ? 2.259 12.166 1.143 1.00 91.94 84 ASP A C 1
ATOM 639 O O . ASP A 1 84 ? 1.686 12.647 0.162 1.00 91.94 84 ASP A O 1
ATOM 643 N N . THR A 1 85 ? 2.173 12.715 2.353 1.00 90.94 85 THR A N 1
ATOM 644 C CA . THR A 1 85 ? 1.427 13.939 2.662 1.00 90.94 85 THR A CA 1
ATOM 645 C C . THR A 1 85 ? 2.058 15.200 2.070 1.00 90.94 85 THR A C 1
ATOM 647 O O . THR A 1 85 ? 1.360 16.203 1.931 1.00 90.94 85 THR A O 1
ATOM 650 N N . HIS A 1 86 ? 3.328 15.144 1.650 1.00 89.88 86 HIS A N 1
ATOM 651 C CA . HIS A 1 86 ? 4.108 16.300 1.190 1.00 89.88 86 HIS A CA 1
ATOM 652 C C . HIS A 1 86 ? 4.728 16.113 -0.205 1.00 89.88 86 HIS A C 1
ATOM 654 O O . HIS A 1 86 ? 5.086 17.088 -0.862 1.00 89.88 86 HIS A O 1
ATOM 660 N N . SER A 1 87 ? 4.855 14.876 -0.685 1.00 90.00 87 SER A N 1
ATOM 661 C CA . SER A 1 87 ? 5.577 14.507 -1.901 1.00 90.00 87 SER A CA 1
ATOM 662 C C . SER A 1 87 ? 4.951 13.308 -2.614 1.00 90.00 87 SER A C 1
ATOM 664 O O . SER A 1 87 ? 4.557 12.310 -2.011 1.00 90.00 87 SER A O 1
ATOM 666 N N . LEU A 1 88 ? 4.934 13.351 -3.950 1.00 87.12 88 LEU A N 1
ATOM 667 C CA . LEU A 1 88 ? 4.501 12.216 -4.774 1.00 87.12 88 LEU A CA 1
ATOM 668 C C . LEU A 1 88 ? 5.451 11.016 -4.696 1.00 87.12 88 LEU A C 1
ATOM 670 O O . LEU A 1 88 ? 5.022 9.901 -4.979 1.00 87.12 88 LEU A O 1
ATOM 674 N N . ALA A 1 89 ? 6.706 11.239 -4.302 1.00 86.81 89 ALA A N 1
ATOM 675 C CA . ALA A 1 89 ? 7.711 10.192 -4.180 1.00 86.81 89 ALA A CA 1
ATOM 676 C C . ALA A 1 89 ? 7.478 9.268 -2.969 1.00 86.81 89 ALA A C 1
ATOM 678 O O . ALA A 1 89 ? 7.926 8.122 -2.965 1.00 86.81 89 ALA A O 1
ATOM 679 N N . GLY A 1 90 ? 6.761 9.744 -1.947 1.00 89.50 90 GLY A N 1
ATOM 680 C CA . GLY A 1 90 ? 6.238 8.907 -0.867 1.00 89.50 90 GLY A CA 1
ATOM 681 C C . GLY A 1 90 ? 7.243 8.353 0.136 1.00 89.50 90 GLY A C 1
ATOM 682 O O . GLY A 1 90 ? 6.854 7.540 0.974 1.00 89.50 90 GLY A O 1
ATOM 683 N N . TRP A 1 91 ? 8.514 8.756 0.069 1.00 91.19 91 TRP A N 1
ATOM 684 C CA . TRP A 1 91 ? 9.571 8.191 0.911 1.00 91.19 91 TRP A CA 1
ATOM 685 C C . TRP A 1 91 ? 9.292 8.362 2.400 1.00 91.19 91 TRP A C 1
ATOM 687 O O . TRP A 1 91 ? 9.568 7.440 3.158 1.00 91.19 91 TRP A O 1
ATOM 697 N N . SER A 1 92 ? 8.656 9.465 2.813 1.00 92.62 92 SER A N 1
ATOM 698 C CA . SER A 1 92 ? 8.382 9.728 4.233 1.00 92.62 92 SER A CA 1
ATOM 699 C C . SER A 1 92 ? 7.357 8.778 4.862 1.00 92.62 92 SER A C 1
ATOM 701 O O . SER A 1 92 ? 7.262 8.727 6.083 1.00 92.62 92 SER A O 1
ATOM 703 N N . LEU A 1 93 ? 6.614 8.007 4.058 1.00 94.62 93 LEU A N 1
ATOM 704 C CA . LEU A 1 93 ? 5.705 6.943 4.509 1.00 94.62 93 LEU A CA 1
ATOM 705 C C . LEU A 1 93 ? 6.169 5.556 4.023 1.00 94.62 93 LEU A C 1
ATOM 707 O O . LEU A 1 93 ? 5.370 4.616 3.937 1.00 94.62 93 LEU A O 1
ATOM 711 N N . GLY A 1 94 ? 7.450 5.431 3.663 1.00 92.75 94 GLY A N 1
ATOM 712 C CA . GLY A 1 94 ? 8.113 4.174 3.329 1.00 92.75 94 GLY A CA 1
ATOM 713 C C . GLY A 1 94 ? 8.411 3.318 4.557 1.00 92.75 94 GLY A C 1
ATOM 714 O O . GLY A 1 94 ? 8.450 3.806 5.684 1.00 92.75 94 GLY A O 1
ATOM 715 N N . ALA A 1 95 ? 8.642 2.024 4.343 1.00 92.12 95 ALA A N 1
ATOM 716 C CA . ALA A 1 95 ? 8.928 1.079 5.424 1.00 92.12 95 ALA A CA 1
ATOM 717 C C . ALA A 1 95 ? 10.224 1.404 6.188 1.00 92.12 95 ALA A C 1
ATOM 719 O O . ALA A 1 95 ? 10.387 0.976 7.329 1.00 92.12 95 ALA A O 1
ATOM 720 N N . GLU A 1 96 ? 11.128 2.124 5.531 1.00 89.62 96 GLU A N 1
ATOM 721 C CA . GLU A 1 96 ? 12.414 2.593 6.028 1.00 89.62 96 GLU A CA 1
ATOM 722 C C . GLU A 1 96 ? 12.272 3.790 6.980 1.00 89.62 96 GLU A C 1
ATOM 724 O O . GLU A 1 96 ? 13.048 3.906 7.923 1.00 89.62 96 GLU A O 1
ATOM 729 N N . GLU A 1 97 ? 11.266 4.643 6.758 1.00 91.00 97 GLU A N 1
ATOM 730 C CA . GLU A 1 97 ? 11.022 5.862 7.543 1.00 91.00 97 GLU A CA 1
ATOM 731 C C . GLU A 1 97 ? 10.018 5.636 8.678 1.00 91.00 97 GLU A C 1
ATOM 733 O O . GLU A 1 97 ? 10.110 6.257 9.738 1.00 91.00 97 GLU A O 1
ATOM 738 N N . VAL A 1 98 ? 9.043 4.739 8.482 1.00 92.75 98 VAL A N 1
ATOM 739 C CA . VAL A 1 98 ? 8.078 4.407 9.534 1.00 92.75 98 VAL A CA 1
ATOM 740 C C . VAL A 1 98 ? 8.795 3.628 10.649 1.00 92.75 98 VAL A C 1
ATOM 742 O O . VAL A 1 98 ? 9.341 2.550 10.381 1.00 92.75 98 VAL A O 1
ATOM 745 N N . PRO A 1 99 ? 8.750 4.093 11.915 1.00 92.00 99 PRO A N 1
ATOM 746 C CA . PRO A 1 99 ? 9.488 3.474 13.009 1.00 92.00 99 PRO A CA 1
ATOM 747 C C . PRO A 1 99 ? 9.148 1.993 13.192 1.00 92.00 99 PRO A C 1
ATOM 749 O O . PRO A 1 99 ? 8.006 1.566 13.001 1.00 92.00 99 PRO A O 1
ATOM 752 N N . SER A 1 100 ? 10.140 1.196 13.602 1.00 91.00 100 SER A N 1
ATOM 753 C CA . SER A 1 100 ? 9.955 -0.239 13.840 1.00 91.00 100 SER A CA 1
ATOM 754 C C . SER A 1 100 ? 8.919 -0.505 14.939 1.00 91.00 100 SER A C 1
ATOM 756 O O . SER A 1 100 ? 8.666 0.340 15.794 1.00 91.00 100 SER A O 1
ATOM 758 N N . ALA A 1 101 ? 8.337 -1.708 14.971 1.00 89.25 101 ALA A N 1
ATOM 759 C CA . ALA A 1 101 ? 7.338 -2.054 15.986 1.00 89.25 101 ALA A CA 1
ATOM 760 C C . ALA A 1 101 ? 7.880 -1.932 17.423 1.00 89.25 101 ALA A C 1
ATOM 762 O O . ALA A 1 101 ? 7.131 -1.612 18.340 1.00 89.25 101 ALA A O 1
ATOM 763 N N . GLU A 1 102 ? 9.178 -2.174 17.615 1.00 87.88 102 GLU A N 1
ATOM 764 C CA . GLU A 1 102 ? 9.860 -2.001 18.898 1.00 87.88 102 GLU A CA 1
ATOM 765 C C . GLU A 1 102 ? 10.010 -0.526 19.278 1.00 87.88 102 GLU A C 1
ATOM 767 O O . GLU A 1 102 ? 9.780 -0.168 20.430 1.00 87.88 102 GLU A O 1
ATOM 772 N N . VAL A 1 103 ? 10.367 0.339 18.322 1.00 87.62 103 VAL A N 1
ATOM 773 C CA . VAL A 1 103 ? 10.417 1.791 18.546 1.00 87.62 103 VAL A CA 1
ATOM 774 C C . VAL A 1 103 ? 9.018 2.311 18.858 1.00 87.62 103 VAL A C 1
ATOM 776 O O . VAL A 1 103 ? 8.834 2.931 19.896 1.00 87.62 103 VAL A O 1
ATOM 779 N N . VAL A 1 104 ? 8.016 1.973 18.036 1.00 88.00 104 VAL A N 1
ATOM 780 C CA . VAL A 1 104 ? 6.622 2.372 18.281 1.00 88.00 104 VAL A CA 1
ATOM 781 C C . VAL A 1 104 ? 6.167 1.914 19.664 1.00 88.00 104 VAL A C 1
ATOM 783 O O . VAL A 1 104 ? 5.618 2.717 20.399 1.00 88.00 104 VAL A O 1
ATOM 786 N N . ARG A 1 105 ? 6.439 0.667 20.072 1.00 86.75 105 ARG A N 1
ATOM 787 C CA . ARG A 1 105 ? 6.050 0.179 21.406 1.00 86.75 105 ARG A CA 1
ATOM 788 C C . ARG A 1 105 ? 6.676 0.993 22.542 1.00 86.75 105 ARG A C 1
ATOM 790 O O . ARG A 1 105 ? 6.007 1.197 23.539 1.00 86.75 105 ARG A O 1
ATOM 797 N N . ARG A 1 106 ? 7.921 1.457 22.401 1.00 86.06 106 ARG A N 1
ATOM 798 C CA . ARG A 1 106 ? 8.568 2.327 23.402 1.00 86.06 106 ARG A CA 1
ATOM 799 C C . ARG A 1 106 ? 7.948 3.724 23.451 1.00 86.06 106 ARG A C 1
ATOM 801 O O . ARG A 1 106 ? 7.867 4.312 24.521 1.00 86.06 106 ARG A O 1
ATOM 808 N N . CYS A 1 107 ? 7.462 4.216 22.312 1.00 84.00 107 CYS A N 1
ATOM 809 C CA . CYS A 1 107 ? 6.766 5.497 22.209 1.00 84.00 107 CYS A CA 1
ATOM 810 C C . CYS A 1 107 ? 5.305 5.457 22.691 1.00 84.00 107 CYS A C 1
ATOM 812 O O . CYS A 1 107 ? 4.646 6.498 22.679 1.00 84.00 107 CYS A O 1
ATOM 814 N N . LEU A 1 108 ? 4.763 4.285 23.038 1.00 84.56 108 LEU A N 1
ATOM 815 C CA . LEU A 1 108 ? 3.371 4.128 23.452 1.00 84.56 108 LEU A CA 1
ATOM 816 C C . LEU A 1 108 ? 3.278 3.606 24.893 1.00 84.56 108 LEU A C 1
ATOM 818 O O . LEU A 1 108 ? 4.069 2.771 25.320 1.00 84.56 108 LEU A O 1
ATOM 822 N N . SER A 1 109 ? 2.271 4.066 25.627 1.00 82.12 109 SER A N 1
ATOM 823 C CA . SER A 1 109 ? 1.807 3.461 26.875 1.00 82.12 109 SER A CA 1
ATOM 824 C C . SER A 1 109 ? 1.225 2.063 26.635 1.00 82.12 109 SER A C 1
ATOM 826 O O . SER A 1 109 ? 0.930 1.672 25.502 1.00 82.12 109 SER A O 1
ATOM 828 N N . ASP A 1 110 ? 0.972 1.325 27.719 1.00 79.75 110 ASP A N 1
ATOM 829 C CA . ASP A 1 110 ? 0.365 -0.014 27.665 1.00 79.75 110 ASP A CA 1
ATOM 830 C C . ASP A 1 110 ? -1.010 -0.034 26.974 1.00 79.75 110 ASP A C 1
ATOM 832 O O . ASP A 1 110 ? -1.377 -1.021 26.336 1.00 79.75 110 ASP A O 1
ATOM 836 N N . ASP A 1 111 ? -1.772 1.062 27.055 1.00 77.00 111 ASP A N 1
ATOM 837 C CA . ASP A 1 111 ? -3.059 1.208 26.369 1.00 77.00 111 ASP A CA 1
ATOM 838 C C . ASP A 1 111 ? -2.925 1.738 24.925 1.00 77.00 111 ASP A C 1
ATOM 840 O O . ASP A 1 111 ? -3.936 1.942 24.241 1.00 77.00 111 ASP A O 1
ATOM 844 N N . GLY A 1 112 ? -1.691 1.934 24.453 1.00 75.50 112 GLY A N 1
ATOM 845 C CA . GLY A 1 112 ? -1.346 2.308 23.086 1.00 75.50 112 GLY A CA 1
ATOM 846 C C . GLY A 1 112 ? -1.430 3.804 22.775 1.00 75.50 112 GLY A C 1
ATOM 847 O O . GLY A 1 112 ? -1.553 4.162 21.599 1.00 75.50 112 GLY A O 1
ATOM 848 N N . ALA A 1 113 ? -1.403 4.661 23.798 1.00 81.00 113 ALA A N 1
ATOM 849 C CA . ALA A 1 113 ? -1.349 6.114 23.665 1.00 81.00 113 ALA A CA 1
ATOM 850 C C . ALA A 1 113 ? 0.086 6.627 23.612 1.00 81.00 113 ALA A C 1
ATOM 852 O O . ALA A 1 113 ? 0.966 6.094 24.273 1.00 81.00 113 ALA A O 1
ATOM 853 N N . MET A 1 114 ? 0.339 7.660 22.811 1.00 82.25 114 MET A N 1
ATOM 854 C CA . MET A 1 114 ? 1.671 8.263 22.736 1.00 82.25 114 MET A CA 1
ATOM 855 C C . MET A 1 114 ? 2.136 8.758 24.107 1.00 82.25 114 MET A C 1
ATOM 857 O O . MET A 1 114 ? 1.444 9.553 24.743 1.00 82.25 114 MET A O 1
ATOM 861 N N . CYS A 1 115 ? 3.322 8.321 24.538 1.00 73.38 115 CYS A N 1
ATOM 862 C CA . CYS A 1 115 ? 3.958 8.856 25.733 1.00 73.38 115 CYS A CA 1
ATOM 863 C C . CYS A 1 115 ? 4.534 10.254 25.442 1.00 73.38 115 CYS A C 1
ATOM 865 O O . CYS A 1 115 ? 5.137 10.503 24.397 1.00 73.38 115 CYS A O 1
ATOM 867 N N . GLU A 1 116 ? 4.331 11.200 26.362 1.00 64.12 116 GLU A N 1
ATOM 868 C CA . GLU A 1 116 ? 4.906 12.551 26.246 1.00 64.12 116 GLU A CA 1
ATOM 869 C C . GLU A 1 116 ? 6.373 12.595 26.701 1.00 64.12 116 GLU A C 1
ATOM 871 O O . GLU A 1 116 ? 7.133 13.464 26.270 1.00 64.12 116 GLU A O 1
ATOM 876 N N . ASN A 1 117 ? 6.771 11.613 27.514 1.00 57.78 117 ASN A N 1
ATOM 877 C CA . ASN A 1 117 ? 8.093 11.489 28.107 1.00 57.78 117 ASN A CA 1
ATOM 878 C C . ASN A 1 117 ? 8.879 10.388 27.386 1.00 57.78 117 ASN A C 1
ATOM 880 O O . ASN A 1 117 ? 8.794 9.230 27.787 1.00 57.78 117 ASN A O 1
ATOM 884 N N . ASP A 1 118 ? 9.673 10.725 26.369 1.00 55.06 118 ASP A N 1
ATOM 885 C CA . ASP A 1 118 ? 10.832 9.886 26.063 1.00 55.06 118 ASP A CA 1
ATOM 886 C C . ASP A 1 118 ? 12.081 10.724 25.778 1.00 55.06 118 ASP A C 1
ATOM 888 O O . ASP A 1 118 ? 12.077 11.686 25.009 1.00 55.06 118 ASP A O 1
ATOM 892 N N . SER A 1 119 ? 13.139 10.330 26.477 1.00 50.75 119 SER A N 1
ATOM 893 C CA . SER A 1 119 ? 14.498 10.867 26.498 1.00 50.75 119 SER A CA 1
ATOM 894 C C . SER A 1 119 ? 15.458 10.005 25.658 1.00 50.75 119 SER A C 1
ATOM 896 O O . SER A 1 119 ? 16.670 10.048 25.863 1.00 50.75 119 SER A O 1
ATOM 898 N N . GLY A 1 120 ? 14.926 9.197 24.732 1.00 52.31 120 GLY A N 1
ATOM 899 C CA . GLY A 1 120 ? 15.667 8.355 23.788 1.00 52.31 120 GLY A CA 1
ATOM 900 C C . GLY A 1 120 ? 15.463 8.758 22.322 1.00 52.31 120 GLY A C 1
ATOM 901 O O . GLY A 1 120 ? 14.440 9.339 21.979 1.00 52.31 120 GLY A O 1
ATOM 902 N N . ASP A 1 121 ? 16.473 8.446 21.494 1.00 54.12 121 ASP A N 1
ATOM 903 C CA . ASP A 1 121 ? 16.641 8.713 20.049 1.00 54.12 121 ASP A CA 1
ATOM 904 C C . ASP A 1 121 ? 15.362 9.210 19.338 1.00 54.12 121 ASP A C 1
ATOM 906 O O . ASP A 1 121 ? 14.555 8.428 18.831 1.00 54.12 121 ASP A O 1
ATOM 910 N N . GLY A 1 122 ? 15.136 10.531 19.373 1.00 62.81 122 GLY A N 1
ATOM 911 C CA . GLY A 1 122 ? 13.828 11.181 19.177 1.00 62.81 122 GLY A CA 1
ATOM 912 C C . GLY A 1 122 ? 13.142 10.969 17.821 1.00 62.81 122 GLY A C 1
ATOM 913 O O . GLY A 1 122 ? 12.027 11.445 17.621 1.00 62.81 122 GLY A O 1
ATOM 914 N N . CYS A 1 123 ? 13.764 10.233 16.900 1.00 68.88 123 CYS A N 1
ATOM 915 C CA . CYS A 1 123 ? 13.268 9.962 15.555 1.00 68.88 123 CYS A CA 1
ATOM 916 C C . CYS A 1 123 ? 11.879 9.288 15.545 1.00 68.88 123 CYS A C 1
ATOM 918 O O . CYS A 1 123 ? 10.998 9.687 14.782 1.00 68.88 123 CYS A O 1
ATOM 920 N N . GLY A 1 124 ? 11.638 8.310 16.429 1.00 81.56 124 GLY A N 1
ATOM 921 C CA . GLY A 1 124 ? 10.361 7.585 16.478 1.00 81.56 124 GLY A CA 1
ATOM 922 C C . GLY A 1 124 ? 9.182 8.449 16.932 1.00 81.56 124 GLY A C 1
ATOM 923 O O . GLY A 1 124 ? 8.132 8.473 16.287 1.00 81.56 124 GLY A O 1
ATOM 924 N N . VAL A 1 125 ? 9.372 9.191 18.025 1.00 82.62 125 VAL A N 1
ATOM 925 C CA . VAL A 1 125 ? 8.362 10.115 18.561 1.00 82.62 125 VAL A CA 1
ATOM 926 C C . VAL A 1 125 ? 8.112 11.259 17.580 1.00 82.62 125 VAL A C 1
ATOM 928 O O . VAL A 1 125 ? 6.959 11.626 17.359 1.00 82.62 125 VAL A O 1
ATOM 931 N N . GLU A 1 126 ? 9.165 11.788 16.953 1.00 88.75 126 GLU A N 1
ATOM 932 C CA . GLU A 1 126 ? 9.053 12.869 15.974 1.00 88.75 126 GLU A CA 1
ATOM 933 C C . GLU A 1 126 ? 8.245 12.445 14.745 1.00 88.75 126 GLU A C 1
ATOM 935 O O . GLU A 1 126 ? 7.345 13.170 14.321 1.00 88.75 126 GLU A O 1
ATOM 940 N N . PHE A 1 127 ? 8.476 11.234 14.224 1.00 92.12 127 PHE A N 1
ATOM 941 C CA . PHE A 1 127 ? 7.654 10.683 13.147 1.00 92.12 127 PHE A CA 1
ATOM 942 C C . PHE A 1 127 ? 6.166 10.658 13.530 1.00 92.12 127 PHE A C 1
ATOM 944 O O . PHE A 1 127 ? 5.325 11.151 12.777 1.00 92.12 127 PHE A O 1
ATOM 951 N N . LEU A 1 128 ? 5.829 10.105 14.703 1.00 92.56 128 LEU A N 1
ATOM 952 C CA . LEU A 1 128 ? 4.437 9.983 15.150 1.00 92.56 128 LEU A CA 1
ATOM 953 C C . LEU A 1 128 ? 3.799 11.358 15.408 1.00 92.56 128 LEU A C 1
ATOM 955 O O . LEU A 1 128 ? 2.625 11.558 15.093 1.00 92.56 128 LEU A O 1
ATOM 959 N N . ARG A 1 129 ? 4.556 12.329 15.935 1.00 91.81 129 ARG A N 1
ATOM 960 C CA . ARG A 1 129 ? 4.090 13.713 16.121 1.00 91.81 129 ARG A CA 1
ATOM 961 C C . ARG A 1 129 ? 3.803 14.384 14.785 1.00 91.81 129 ARG A C 1
ATOM 963 O O . ARG A 1 129 ? 2.690 14.871 14.594 1.00 91.81 129 ARG A O 1
ATOM 970 N N . ARG A 1 130 ? 4.753 14.337 13.846 1.00 94.19 130 ARG A N 1
ATOM 971 C CA . ARG A 1 130 ? 4.591 14.883 12.493 1.00 94.19 130 ARG A CA 1
ATOM 972 C C . ARG A 1 130 ? 3.394 14.256 11.782 1.00 94.19 130 ARG A C 1
ATOM 974 O O . ARG A 1 130 ? 2.542 14.975 11.275 1.00 94.19 130 ARG A O 1
ATOM 981 N N . PHE A 1 131 ? 3.279 12.928 11.806 1.00 96.00 131 PHE A N 1
ATOM 982 C CA . PHE A 1 131 ? 2.161 12.228 11.173 1.00 96.00 131 PHE A CA 1
ATOM 983 C C . PHE A 1 131 ? 0.806 12.582 11.809 1.00 96.00 131 PHE A C 1
ATOM 985 O O . PHE A 1 131 ? -0.195 12.733 11.106 1.00 96.00 131 PHE A O 1
ATOM 992 N N . THR A 1 132 ? 0.764 12.754 13.135 1.00 96.38 132 THR A N 1
ATOM 993 C CA . THR A 1 132 ? -0.443 13.213 13.841 1.00 96.38 132 THR A CA 1
ATOM 994 C C . THR A 1 132 ? -0.825 14.626 13.408 1.00 96.38 132 THR A C 1
ATOM 996 O O . THR A 1 132 ? -1.980 14.841 13.049 1.00 96.38 132 THR A O 1
ATOM 999 N N . ALA A 1 133 ? 0.139 15.550 13.373 1.00 95.62 133 ALA A N 1
ATOM 1000 C CA . ALA A 1 133 ? -0.078 16.931 12.953 1.00 95.62 133 ALA A CA 1
ATOM 1001 C C . ALA A 1 133 ? -0.572 17.022 11.500 1.00 95.62 133 ALA A C 1
ATOM 1003 O O . ALA A 1 133 ? -1.516 17.759 11.223 1.00 95.62 133 ALA A O 1
ATOM 1004 N N . ASP A 1 134 ? -0.008 16.221 10.592 1.00 96.56 134 ASP A N 1
ATOM 1005 C CA . ASP A 1 134 ? -0.476 16.122 9.205 1.00 96.56 134 ASP A CA 1
ATOM 1006 C C . ASP A 1 134 ? -1.938 15.646 9.138 1.00 96.56 134 ASP A C 1
ATOM 1008 O O . ASP A 1 134 ? -2.762 16.221 8.422 1.00 96.56 134 ASP A O 1
ATOM 1012 N N . CYS A 1 135 ? -2.288 14.605 9.904 1.00 97.50 135 CYS A N 1
ATOM 1013 C CA . CYS A 1 135 ? -3.663 14.108 9.974 1.00 97.50 135 CYS A CA 1
ATOM 1014 C C . CYS A 1 135 ? -4.633 15.168 10.515 1.00 97.50 135 CYS A C 1
ATOM 1016 O O . CYS A 1 135 ? -5.730 15.321 9.973 1.00 97.50 135 CYS A O 1
ATOM 1018 N N . ASP A 1 136 ? -4.227 15.906 11.550 1.00 96.69 136 ASP A N 1
ATOM 1019 C CA . ASP A 1 136 ? -5.022 16.974 12.159 1.00 96.69 136 ASP A CA 1
ATOM 1020 C C . ASP A 1 136 ? -5.239 18.131 11.180 1.00 96.69 136 ASP A C 1
ATOM 1022 O O . ASP A 1 136 ? -6.379 18.547 10.967 1.00 96.69 136 ASP A O 1
ATOM 1026 N N . ALA A 1 137 ? -4.176 18.585 10.511 1.00 96.12 137 ALA A N 1
ATOM 1027 C CA . ALA A 1 137 ? -4.235 19.649 9.512 1.00 96.12 137 ALA A CA 1
ATOM 1028 C C . ALA A 1 137 ? -5.156 19.293 8.332 1.00 96.12 137 ALA A C 1
ATOM 1030 O O . ALA A 1 137 ? -5.878 20.147 7.816 1.00 96.12 137 ALA A O 1
ATOM 1031 N N . MET A 1 138 ? -5.178 18.022 7.920 1.00 95.94 138 MET A N 1
ATOM 1032 C CA . MET A 1 138 ? -6.075 17.531 6.869 1.00 95.94 138 MET A CA 1
ATOM 1033 C C . MET A 1 138 ? -7.495 17.205 7.369 1.00 95.94 138 MET A C 1
ATOM 1035 O O . MET A 1 138 ? -8.406 17.002 6.556 1.00 95.94 138 MET A O 1
ATOM 1039 N N . GLY A 1 139 ? -7.709 17.113 8.685 1.00 95.81 139 GLY A N 1
ATOM 1040 C CA . GLY A 1 139 ? -8.959 16.635 9.276 1.00 95.81 139 GLY A CA 1
ATOM 1041 C C . GLY A 1 139 ? -9.270 15.185 8.888 1.00 95.81 139 GLY A C 1
ATOM 1042 O O . GLY A 1 139 ? -10.378 14.880 8.431 1.00 95.81 139 GLY A O 1
ATOM 1043 N N . VAL A 1 140 ? -8.282 14.292 8.995 1.00 97.19 140 VAL A N 1
ATOM 1044 C CA . VAL A 1 140 ? -8.408 12.858 8.686 1.00 97.19 140 VAL A CA 1
ATOM 1045 C C . VAL A 1 140 ? -7.981 11.994 9.872 1.00 97.19 140 VAL A C 1
ATOM 1047 O O . VAL A 1 140 ? -7.209 12.400 10.729 1.00 97.19 140 VAL A O 1
ATOM 1050 N N . SER A 1 141 ? -8.504 10.772 9.937 1.00 96.62 141 SER A N 1
ATOM 1051 C CA . SER A 1 141 ? -8.133 9.770 10.949 1.00 96.62 141 SER A CA 1
ATOM 1052 C C . SER A 1 141 ? -6.953 8.901 10.510 1.00 96.62 141 SER A C 1
ATOM 1054 O O . SER A 1 141 ? -6.407 8.145 11.310 1.00 96.62 141 SER A O 1
ATOM 1056 N N . GLY A 1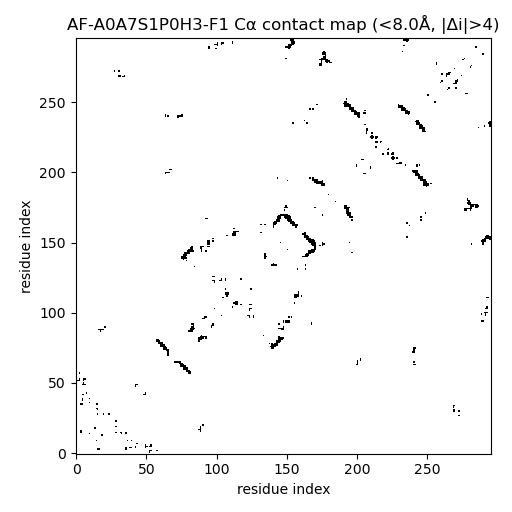 142 ? -6.550 8.998 9.244 1.00 97.38 142 GLY A N 1
ATOM 1057 C CA . GLY A 1 142 ? -5.422 8.249 8.728 1.00 97.38 142 GLY A CA 1
ATOM 1058 C C . GLY A 1 142 ? -5.102 8.535 7.269 1.00 97.38 142 GLY A C 1
ATOM 1059 O O . GLY A 1 142 ? -5.870 9.193 6.560 1.00 97.38 142 GLY A O 1
ATOM 1060 N N . VAL A 1 143 ? -3.971 7.990 6.833 1.00 98.06 143 VAL A N 1
ATOM 1061 C CA . VAL A 1 143 ? -3.441 8.110 5.474 1.00 98.06 143 VAL A CA 1
ATOM 1062 C C . VAL A 1 143 ? -3.275 6.716 4.876 1.00 98.06 143 VAL A C 1
ATOM 1064 O O . VAL A 1 143 ? -2.732 5.810 5.509 1.00 98.06 143 VAL A O 1
ATOM 1067 N N . LEU A 1 144 ? -3.763 6.539 3.653 1.00 97.44 144 LEU A N 1
ATOM 1068 C CA . LEU A 1 144 ? -3.605 5.334 2.848 1.00 97.44 144 LEU A CA 1
ATOM 1069 C C . LEU A 1 144 ? -2.706 5.691 1.664 1.00 97.44 144 LEU A C 1
ATOM 1071 O O . LEU A 1 144 ? -3.049 6.578 0.880 1.00 97.44 144 LEU A O 1
ATOM 1075 N N . SER A 1 145 ? -1.560 5.031 1.550 1.00 95.12 145 SER A N 1
ATOM 1076 C CA . SER A 1 145 ? -0.510 5.387 0.592 1.00 95.12 145 SER A CA 1
ATOM 1077 C C . SER A 1 145 ? 0.032 4.183 -0.176 1.00 95.12 145 SER A C 1
ATOM 1079 O O . SER A 1 145 ? -0.309 3.034 0.112 1.00 95.12 145 SER A O 1
ATOM 1081 N N . THR A 1 146 ? 0.881 4.450 -1.172 1.00 88.69 146 THR A N 1
ATOM 1082 C CA . THR A 1 146 ? 1.587 3.435 -1.963 1.00 88.69 146 THR A CA 1
ATOM 1083 C C . THR A 1 146 ? 3.023 3.904 -2.278 1.00 88.69 146 THR A C 1
ATOM 1085 O O . THR A 1 146 ? 3.710 4.449 -1.418 1.00 88.69 146 THR A O 1
ATOM 1088 N N . HIS A 1 147 ? 3.497 3.676 -3.504 1.00 81.19 147 HIS A N 1
ATOM 1089 C CA . HIS A 1 147 ? 4.742 4.155 -4.112 1.00 81.19 147 HIS A CA 1
ATOM 1090 C C . HIS A 1 147 ? 6.019 3.388 -3.757 1.00 81.19 147 HIS A C 1
ATOM 1092 O O . HIS A 1 147 ? 6.703 2.897 -4.656 1.00 81.19 147 HIS A O 1
ATOM 1098 N N . THR A 1 148 ? 6.331 3.193 -2.477 1.00 82.12 148 THR A N 1
ATOM 1099 C CA . THR A 1 148 ? 7.604 2.556 -2.063 1.00 82.12 148 THR A CA 1
ATOM 1100 C C . THR A 1 148 ? 7.635 1.041 -2.313 1.00 82.12 148 THR A C 1
ATOM 1102 O O . THR A 1 148 ? 8.672 0.383 -2.209 1.00 82.12 148 THR A O 1
ATOM 1105 N N . CYS A 1 149 ? 6.492 0.465 -2.703 1.00 86.31 149 CYS A N 1
ATOM 1106 C CA . CYS A 1 149 ? 6.289 -0.951 -3.010 1.00 86.31 149 CYS A CA 1
ATOM 1107 C C . CYS A 1 149 ? 6.562 -1.913 -1.836 1.00 86.31 149 CYS A C 1
ATOM 1109 O O . CYS A 1 149 ? 6.397 -3.117 -2.010 1.00 86.31 149 CYS A O 1
ATOM 1111 N N . LEU A 1 150 ? 6.975 -1.432 -0.662 1.00 92.00 150 LEU A N 1
ATOM 1112 C CA . LEU A 1 150 ? 7.039 -2.212 0.571 1.00 92.00 150 LEU A CA 1
ATOM 1113 C C . LEU A 1 150 ? 5.861 -1.811 1.454 1.00 92.00 150 LEU A C 1
ATOM 1115 O O . LEU A 1 150 ? 5.721 -0.627 1.759 1.00 92.00 150 LEU A O 1
ATOM 1119 N N . PRO A 1 151 ? 4.988 -2.757 1.829 1.00 94.75 151 PRO A N 1
ATOM 1120 C CA . PRO A 1 151 ? 3.843 -2.417 2.643 1.00 94.75 151 PRO A CA 1
ATOM 1121 C C . PRO A 1 151 ? 4.275 -2.154 4.080 1.00 94.75 151 PRO A C 1
ATOM 1123 O O . PRO A 1 151 ? 4.996 -2.955 4.662 1.00 94.75 151 PRO A O 1
ATOM 1126 N N . VAL A 1 152 ? 3.769 -1.087 4.682 1.00 96.25 152 VAL A N 1
ATOM 1127 C CA . VAL A 1 152 ? 3.962 -0.802 6.103 1.00 96.25 152 VAL A CA 1
ATOM 1128 C C . VAL A 1 152 ? 2.683 -0.214 6.676 1.00 96.25 152 VAL A C 1
ATOM 1130 O O . VAL A 1 152 ? 1.999 0.573 6.022 1.00 96.25 152 VAL A O 1
ATOM 1133 N N . ALA A 1 153 ? 2.327 -0.622 7.887 1.00 97.19 153 ALA A N 1
ATOM 1134 C CA . ALA A 1 153 ? 1.155 -0.116 8.572 1.00 97.19 153 ALA A CA 1
ATOM 1135 C C . ALA A 1 153 ? 1.456 0.198 10.028 1.00 97.19 153 ALA A C 1
ATOM 1137 O O . ALA A 1 153 ? 2.078 -0.612 10.712 1.00 97.19 153 ALA A O 1
ATOM 1138 N N . VAL A 1 154 ? 0.967 1.346 10.499 1.00 96.19 154 VAL A N 1
ATOM 1139 C CA . VAL A 1 154 ? 0.992 1.716 11.914 1.00 96.19 154 VAL A CA 1
ATOM 1140 C C . VAL A 1 154 ? -0.374 2.194 12.384 1.00 96.19 154 VAL A C 1
ATOM 1142 O O . VAL A 1 154 ? -1.067 2.916 11.669 1.00 96.19 154 VAL A O 1
ATOM 1145 N N . ALA A 1 155 ? -0.757 1.789 13.593 1.00 95.81 155 ALA A N 1
ATOM 1146 C CA . ALA A 1 155 ? -1.918 2.321 14.294 1.00 95.81 155 ALA A CA 1
ATOM 1147 C C . ALA A 1 155 ? -1.572 2.608 15.758 1.00 95.81 155 ALA A C 1
ATOM 1149 O O . ALA A 1 155 ? -0.876 1.821 16.402 1.00 95.81 155 ALA A O 1
ATOM 1150 N N . TYR A 1 156 ? -2.044 3.743 16.269 1.00 94.44 156 TYR A N 1
ATOM 1151 C CA . TYR A 1 156 ? -1.787 4.203 17.636 1.00 94.44 156 TYR A CA 1
ATOM 1152 C C . TYR A 1 156 ? -2.828 5.247 18.064 1.00 94.44 156 TYR A C 1
ATOM 1154 O O . TYR A 1 156 ? -3.522 5.816 17.215 1.00 94.44 156 TYR A O 1
ATOM 1162 N N . LYS A 1 157 ? -2.944 5.511 19.371 1.00 93.88 157 LYS A N 1
ATOM 1163 C CA . LYS A 1 157 ? -3.705 6.658 19.888 1.00 93.88 157 LYS A CA 1
ATOM 1164 C C . LYS A 1 157 ? -2.764 7.856 20.025 1.00 93.88 157 LYS A C 1
ATOM 1166 O O . LYS A 1 157 ? -1.707 7.743 20.645 1.00 93.88 157 LYS A O 1
ATOM 1171 N N . SER A 1 158 ? -3.136 9.001 19.462 1.00 91.25 158 SER A N 1
ATOM 1172 C CA . SER A 1 158 ? -2.444 10.269 19.717 1.00 91.25 158 SER A CA 1
ATOM 1173 C C . SER A 1 158 ? -2.554 10.668 21.195 1.00 91.25 158 SER A C 1
ATOM 1175 O O . SER A 1 158 ? -3.361 10.108 21.940 1.00 91.25 158 SER A O 1
ATOM 1177 N N . SER A 1 159 ? -1.802 11.688 21.615 1.00 84.62 159 SER A N 1
ATOM 1178 C CA . SER A 1 159 ? -1.927 12.279 22.959 1.00 84.62 159 SER A CA 1
ATOM 1179 C C . SER A 1 159 ? -3.334 12.822 23.252 1.00 84.62 159 SER A C 1
ATOM 1181 O O . SER A 1 159 ? -3.776 12.809 24.395 1.00 84.62 159 SER A O 1
ATOM 1183 N N . SER A 1 160 ? -4.088 13.222 22.222 1.00 87.88 160 SER A N 1
ATOM 1184 C CA . SER A 1 160 ? -5.502 13.609 22.346 1.00 87.88 160 SER A CA 1
ATOM 1185 C C . SER A 1 160 ? -6.473 12.422 22.458 1.00 87.88 160 SER A C 1
ATOM 1187 O O . SER A 1 160 ? -7.684 12.621 22.529 1.00 87.88 160 SER A O 1
ATOM 1189 N N . GLY A 1 161 ? -5.971 11.183 22.432 1.00 89.12 161 GLY A N 1
ATOM 1190 C CA . GLY A 1 161 ? -6.766 9.953 22.449 1.00 89.12 161 GLY A CA 1
ATOM 1191 C C . GLY A 1 161 ? -7.359 9.565 21.090 1.00 89.12 161 GLY A C 1
ATOM 1192 O O . GLY A 1 161 ? -8.031 8.537 20.979 1.00 89.12 161 GLY A O 1
ATOM 1193 N N . ALA A 1 162 ? -7.115 10.346 20.035 1.00 91.62 162 ALA A N 1
ATOM 1194 C CA . ALA A 1 162 ? -7.615 10.042 18.704 1.00 91.62 162 ALA A CA 1
ATOM 1195 C C . ALA A 1 162 ? -6.803 8.912 18.057 1.00 91.62 162 ALA A C 1
ATOM 1197 O O . ALA A 1 162 ? -5.576 8.951 18.003 1.00 91.62 162 ALA A O 1
ATOM 1198 N N . MET A 1 163 ? -7.485 7.915 17.494 1.00 94.69 163 MET A N 1
ATOM 1199 C CA . MET A 1 163 ? -6.807 6.881 16.711 1.00 94.69 163 MET A CA 1
ATOM 1200 C C . MET A 1 163 ? -6.235 7.467 15.415 1.00 94.69 163 MET A C 1
ATOM 1202 O O . MET A 1 163 ? -6.932 8.176 14.678 1.00 94.69 163 MET A O 1
ATOM 1206 N N . ARG A 1 164 ? -4.974 7.140 15.133 1.00 96.56 164 ARG A N 1
ATOM 1207 C CA . ARG A 1 164 ? -4.262 7.462 13.893 1.00 96.56 164 ARG A CA 1
ATOM 1208 C C . ARG A 1 164 ? -3.849 6.173 13.204 1.00 96.56 164 ARG A C 1
ATOM 1210 O O . ARG A 1 164 ? -3.407 5.234 13.862 1.00 96.56 164 ARG A O 1
ATOM 1217 N N . VAL A 1 165 ? -4.028 6.127 11.885 1.00 97.38 165 VAL A N 1
ATOM 1218 C CA . VAL A 1 165 ? -3.741 4.941 11.071 1.00 97.38 165 VAL A CA 1
ATOM 1219 C C . VAL A 1 165 ? -2.981 5.334 9.806 1.00 97.38 165 VAL A C 1
ATOM 1221 O O . VAL A 1 165 ? -3.434 6.181 9.043 1.00 97.38 165 VAL A O 1
ATOM 1224 N N . LEU A 1 166 ? -1.853 4.681 9.553 1.00 97.69 166 LEU A N 1
ATOM 1225 C CA . LEU A 1 166 ? -1.137 4.724 8.280 1.00 97.69 166 LEU A CA 1
ATOM 1226 C C . LEU A 1 166 ? -1.159 3.330 7.670 1.00 97.69 166 LEU A C 1
ATOM 1228 O O . LEU A 1 166 ? -0.737 2.385 8.331 1.00 97.69 166 LEU A O 1
ATOM 1232 N N . PHE A 1 167 ? -1.613 3.202 6.426 1.00 97.56 167 PHE A N 1
ATOM 1233 C CA . PHE A 1 167 ? -1.475 1.976 5.636 1.00 97.56 167 PHE A CA 1
ATOM 1234 C C . PHE A 1 167 ? -0.839 2.321 4.293 1.00 97.56 167 PHE A C 1
ATOM 1236 O O . PHE A 1 167 ? -1.527 2.755 3.370 1.00 97.56 167 PHE A O 1
ATOM 1243 N N . ASN A 1 168 ? 0.461 2.069 4.173 1.00 96.62 168 ASN A N 1
ATOM 1244 C CA . ASN A 1 168 ? 1.118 1.950 2.884 1.00 96.62 168 ASN A CA 1
ATOM 1245 C C . ASN A 1 168 ? 0.919 0.514 2.390 1.00 96.62 168 ASN A C 1
ATOM 1247 O O . ASN A 1 168 ? 1.406 -0.433 3.012 1.00 96.62 168 ASN A O 1
ATOM 1251 N N . ASN A 1 169 ? 0.179 0.317 1.299 1.00 93.81 169 ASN A N 1
ATOM 1252 C CA . ASN A 1 169 ? -0.126 -1.033 0.817 1.00 93.81 169 ASN A CA 1
ATOM 1253 C C . ASN A 1 169 ? 1.015 -1.670 0.009 1.00 93.81 169 ASN A C 1
ATOM 1255 O O . ASN A 1 169 ? 0.875 -2.806 -0.445 1.00 93.81 169 ASN A O 1
ATOM 1259 N N . GLY A 1 170 ? 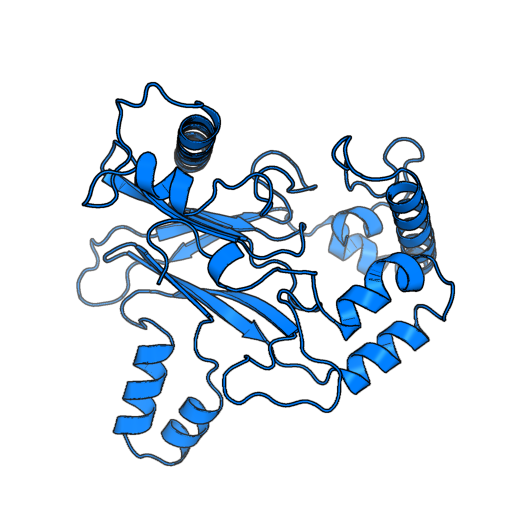2.127 -0.965 -0.205 1.00 93.00 170 GLY A N 1
ATOM 1260 C CA . GLY A 1 170 ? 3.178 -1.405 -1.110 1.00 93.00 170 GLY A CA 1
ATOM 1261 C C . GLY A 1 170 ? 2.652 -1.477 -2.545 1.00 93.00 170 GLY A C 1
ATOM 1262 O O . GLY A 1 170 ? 2.147 -0.489 -3.077 1.00 93.00 170 GLY A O 1
ATOM 1263 N N . SER A 1 171 ? 2.785 -2.639 -3.189 1.00 91.19 171 SER A N 1
ATOM 1264 C CA . SER A 1 171 ? 2.368 -2.862 -4.578 1.00 91.19 171 SER A CA 1
ATOM 1265 C C . SER A 1 171 ? 1.196 -3.835 -4.712 1.00 91.19 171 SER A C 1
ATOM 1267 O O . SER A 1 171 ? 1.138 -4.866 -4.049 1.00 91.19 171 SER A O 1
ATOM 1269 N N . ALA A 1 172 ? 0.277 -3.565 -5.637 1.00 89.81 172 ALA A N 1
ATOM 1270 C CA . ALA A 1 172 ? -0.764 -4.521 -6.023 1.00 89.81 172 ALA A CA 1
ATOM 1271 C C . ALA A 1 172 ? -0.278 -5.537 -7.079 1.00 89.81 172 ALA A C 1
ATOM 1273 O O . ALA A 1 172 ? -0.819 -6.637 -7.171 1.00 89.81 172 ALA A O 1
ATOM 1274 N N . GLY A 1 173 ? 0.731 -5.167 -7.876 1.00 85.88 173 GLY A N 1
ATOM 1275 C CA . GLY A 1 173 ? 1.209 -5.930 -9.037 1.00 85.88 173 GLY A CA 1
ATOM 1276 C C . GLY A 1 173 ? 2.619 -6.501 -8.886 1.00 85.88 173 GLY A C 1
ATOM 1277 O O . GLY A 1 173 ? 3.153 -7.055 -9.841 1.00 85.88 173 GLY A O 1
ATOM 1278 N N . MET A 1 174 ? 3.247 -6.356 -7.720 1.00 88.00 174 MET A N 1
ATOM 1279 C CA . MET A 1 174 ? 4.577 -6.889 -7.434 1.00 88.00 174 MET A CA 1
ATOM 1280 C C . MET A 1 174 ? 4.612 -7.528 -6.052 1.00 88.00 174 MET A C 1
ATOM 1282 O O . MET A 1 174 ? 3.968 -7.007 -5.136 1.00 88.00 174 MET A O 1
ATOM 1286 N N . PRO A 1 175 ? 5.391 -8.608 -5.863 1.00 89.81 175 PRO A N 1
ATOM 1287 C CA . PRO A 1 175 ? 5.469 -9.247 -4.565 1.00 89.81 175 PRO A CA 1
ATOM 1288 C C . PRO A 1 175 ? 5.964 -8.277 -3.489 1.00 89.81 175 PRO A C 1
ATOM 1290 O O . PRO A 1 175 ? 6.989 -7.607 -3.645 1.00 89.81 175 PRO A O 1
ATOM 1293 N N . ASN A 1 176 ? 5.215 -8.227 -2.393 1.00 90.88 176 ASN A N 1
ATOM 1294 C CA . ASN A 1 176 ? 5.464 -7.341 -1.258 1.00 90.88 176 ASN A CA 1
ATOM 1295 C C . ASN A 1 176 ? 6.267 -7.993 -0.132 1.00 90.88 176 ASN A C 1
ATOM 1297 O O . ASN A 1 176 ? 6.762 -7.302 0.749 1.00 90.88 176 ASN A O 1
ATOM 1301 N N . PHE A 1 177 ? 6.386 -9.317 -0.155 1.00 90.06 177 PHE A N 1
ATOM 1302 C CA . PHE A 1 177 ? 7.063 -10.101 0.868 1.00 90.06 177 PHE A CA 1
ATOM 1303 C C . PHE A 1 177 ? 7.984 -11.113 0.205 1.00 90.06 177 PHE A C 1
ATOM 1305 O O . PHE A 1 177 ? 7.779 -11.477 -0.955 1.00 90.06 177 PHE A O 1
ATOM 1312 N N . SER A 1 178 ? 8.967 -11.582 0.965 1.00 87.75 178 SER A N 1
ATOM 1313 C CA . SER A 1 178 ? 9.863 -12.663 0.560 1.00 87.75 178 SER A CA 1
ATOM 1314 C C . SER A 1 178 ? 9.050 -13.873 0.091 1.00 87.75 178 SER A C 1
ATOM 1316 O O . SER A 1 178 ? 8.182 -14.376 0.816 1.00 87.75 178 SER A O 1
ATOM 1318 N N . LEU A 1 179 ? 9.335 -14.346 -1.118 1.00 76.81 179 LEU A N 1
ATOM 1319 C CA . LEU A 1 179 ? 8.707 -15.516 -1.718 1.00 76.81 179 LEU A CA 1
ATOM 1320 C C . LEU A 1 179 ? 9.663 -16.708 -1.711 1.00 76.81 179 LEU A C 1
ATOM 1322 O O . LEU A 1 179 ? 10.877 -16.560 -1.836 1.00 76.81 179 LEU A O 1
ATOM 1326 N N . LEU A 1 180 ? 9.092 -17.910 -1.623 1.00 68.06 180 LEU A N 1
ATOM 1327 C CA . LEU A 1 180 ? 9.822 -19.124 -1.976 1.00 68.06 180 LEU A CA 1
ATOM 1328 C C . LEU A 1 180 ? 10.040 -19.187 -3.494 1.00 68.06 180 LEU A C 1
ATOM 1330 O O . LEU A 1 180 ? 9.238 -18.622 -4.246 1.00 68.06 180 LEU A O 1
ATOM 1334 N N . PRO A 1 181 ? 11.073 -19.916 -3.954 1.00 66.88 181 PRO A N 1
ATOM 1335 C CA . PRO A 1 181 ? 11.262 -20.187 -5.373 1.00 66.88 181 PRO A CA 1
ATOM 1336 C C . PRO A 1 181 ? 10.004 -20.780 -6.026 1.00 66.88 181 PRO A C 1
ATOM 1338 O O . PRO A 1 181 ? 9.248 -21.530 -5.399 1.00 66.88 181 PRO A O 1
ATOM 1341 N N . LEU A 1 182 ? 9.787 -20.460 -7.306 1.00 64.69 182 LEU A N 1
ATOM 1342 C CA . LEU A 1 182 ? 8.668 -20.994 -8.090 1.00 64.69 182 LEU A CA 1
ATOM 1343 C C . LEU A 1 182 ? 8.641 -22.531 -8.020 1.00 64.69 182 LEU A C 1
ATOM 1345 O O . LEU A 1 182 ? 9.663 -23.185 -8.203 1.00 64.69 182 LEU A O 1
ATOM 1349 N N . GLY A 1 183 ? 7.463 -23.099 -7.745 1.00 56.66 183 GLY A N 1
ATOM 1350 C CA . GLY A 1 183 ? 7.270 -24.546 -7.579 1.00 56.66 183 GLY A CA 1
ATOM 1351 C C . GLY A 1 183 ? 7.311 -25.043 -6.129 1.00 56.66 183 GLY A C 1
ATOM 1352 O O . GLY A 1 183 ? 6.871 -26.160 -5.871 1.00 56.66 183 GLY A O 1
ATOM 1353 N N . TYR A 1 184 ? 7.736 -24.216 -5.168 1.00 54.25 184 TYR A N 1
ATOM 1354 C CA . TYR A 1 184 ? 7.642 -24.532 -3.742 1.00 54.25 184 TYR A CA 1
ATOM 1355 C C . TYR A 1 184 ? 6.385 -23.906 -3.127 1.00 54.25 184 TYR A C 1
ATOM 1357 O O . TYR A 1 184 ? 6.205 -22.688 -3.130 1.00 54.25 184 TYR A O 1
ATOM 1365 N N . THR A 1 185 ? 5.510 -24.737 -2.558 1.00 53.09 185 THR A N 1
ATOM 1366 C CA . THR A 1 185 ? 4.356 -24.283 -1.770 1.00 53.09 185 THR A CA 1
ATOM 1367 C C . THR A 1 185 ? 4.576 -24.602 -0.297 1.00 53.09 185 THR A C 1
ATOM 1369 O O . THR A 1 185 ? 4.670 -25.773 0.069 1.00 53.09 185 THR A O 1
ATOM 1372 N N . ASN A 1 186 ? 4.597 -23.584 0.563 1.00 51.97 186 ASN A N 1
ATOM 1373 C CA . ASN A 1 186 ? 4.464 -23.767 2.006 1.00 51.97 186 ASN A CA 1
ATOM 1374 C C . ASN A 1 186 ? 3.026 -23.422 2.412 1.00 51.97 186 ASN A C 1
ATOM 1376 O O . ASN A 1 186 ? 2.529 -22.351 2.076 1.00 51.97 186 ASN A O 1
ATOM 1380 N N . LYS A 1 187 ? 2.371 -24.311 3.166 1.00 46.34 187 LYS A N 1
ATOM 1381 C CA . LYS A 1 187 ? 1.012 -24.108 3.701 1.00 46.34 187 LYS A CA 1
ATOM 1382 C C . LYS A 1 187 ? 0.910 -22.865 4.603 1.00 46.34 187 LYS A C 1
ATOM 1384 O O . LYS A 1 187 ? -0.185 -22.352 4.801 1.00 46.34 187 LYS A O 1
ATOM 1389 N N . HIS A 1 188 ? 2.042 -22.392 5.133 1.00 44.97 188 HIS A N 1
ATOM 1390 C CA . HIS A 1 188 ? 2.146 -21.253 6.047 1.00 44.97 188 HIS A CA 1
ATOM 1391 C C . HIS A 1 188 ? 2.588 -19.942 5.385 1.00 44.97 188 HIS A C 1
ATOM 1393 O O . HIS A 1 188 ? 2.569 -18.906 6.044 1.00 44.97 188 HIS A O 1
ATOM 1399 N N . GLN A 1 189 ? 2.983 -19.954 4.107 1.00 49.66 189 GLN A N 1
ATOM 1400 C CA . GLN A 1 189 ? 3.411 -18.744 3.409 1.00 49.66 189 GLN A CA 1
ATOM 1401 C C . GLN A 1 189 ? 2.334 -18.351 2.412 1.00 49.66 189 GLN A C 1
ATOM 1403 O O . GLN A 1 189 ? 1.990 -19.107 1.503 1.00 49.66 189 GLN A O 1
ATOM 1408 N N . ALA A 1 190 ? 1.757 -17.176 2.630 1.00 49.69 190 ALA A N 1
ATOM 1409 C CA . ALA A 1 190 ? 0.677 -16.693 1.799 1.00 49.69 190 ALA A CA 1
ATOM 1410 C C . ALA A 1 190 ? 1.191 -16.584 0.339 1.00 49.69 190 ALA A C 1
ATOM 1412 O O . ALA A 1 190 ? 2.276 -16.040 0.119 1.00 49.69 190 ALA A O 1
ATOM 1413 N N . PRO A 1 191 ? 0.466 -17.104 -0.674 1.00 55.62 191 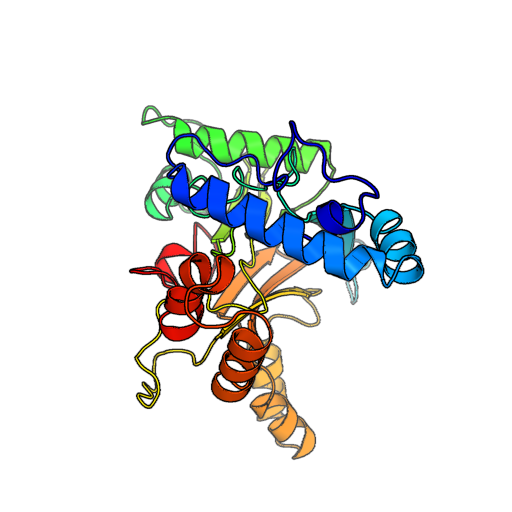PRO A N 1
ATOM 1414 C CA . PRO A 1 191 ? 0.856 -17.044 -2.089 1.00 55.62 191 PRO A CA 1
ATOM 1415 C C . PRO A 1 191 ? 0.648 -15.631 -2.660 1.00 55.62 191 PRO A C 1
ATOM 1417 O O . PRO A 1 191 ? 0.111 -15.446 -3.749 1.00 55.62 191 PRO A O 1
ATOM 1420 N N . THR A 1 192 ? 0.992 -14.615 -1.879 1.00 64.12 192 THR A N 1
ATOM 1421 C CA . THR A 1 192 ? 0.544 -13.247 -2.070 1.00 64.12 192 THR A CA 1
ATOM 1422 C C . THR A 1 192 ? 1.581 -12.518 -2.883 1.00 64.12 192 THR A C 1
ATOM 1424 O O . THR A 1 192 ? 2.779 -12.550 -2.606 1.00 64.12 192 THR A O 1
ATOM 1427 N N . ALA A 1 193 ? 1.105 -11.929 -3.966 1.00 74.94 193 ALA A N 1
ATOM 1428 C CA . ALA A 1 193 ? 1.959 -11.311 -4.957 1.00 74.94 193 ALA A CA 1
ATOM 1429 C C . ALA A 1 193 ? 1.628 -9.820 -5.116 1.00 74.94 193 ALA A C 1
ATOM 1431 O O . ALA A 1 193 ? 2.317 -9.135 -5.857 1.00 74.94 193 ALA A O 1
ATOM 1432 N N . GLY A 1 194 ? 0.630 -9.325 -4.376 1.00 89.69 194 GLY A N 1
ATOM 1433 C CA . GLY A 1 194 ? 0.340 -7.915 -4.154 1.00 89.69 194 GLY A CA 1
ATOM 1434 C C . GLY A 1 194 ? -0.545 -7.716 -2.920 1.00 89.69 194 GLY A C 1
ATOM 1435 O O . GLY A 1 194 ? -1.019 -8.686 -2.321 1.00 89.69 194 GLY A O 1
ATOM 1436 N N . VAL A 1 195 ? -0.755 -6.463 -2.525 1.00 92.94 195 VAL A N 1
ATOM 1437 C CA . VAL A 1 195 ? -1.589 -6.061 -1.383 1.00 92.94 195 VAL A CA 1
ATOM 1438 C C . VAL A 1 195 ? -2.382 -4.814 -1.762 1.00 92.94 195 VAL A C 1
ATOM 1440 O O . VAL A 1 195 ? -1.864 -3.918 -2.427 1.00 92.94 195 VAL A O 1
ATOM 1443 N N . ILE A 1 196 ? -3.639 -4.759 -1.331 1.00 94.00 196 ILE A N 1
ATOM 1444 C CA . ILE A 1 196 ? -4.492 -3.568 -1.405 1.00 94.00 196 ILE A CA 1
ATOM 1445 C C . ILE A 1 196 ? -5.000 -3.214 -0.013 1.00 94.00 196 ILE A C 1
ATOM 1447 O O . ILE A 1 196 ? -5.153 -4.092 0.837 1.00 94.00 196 ILE A O 1
ATOM 1451 N N . THR A 1 197 ? -5.316 -1.942 0.202 1.00 95.75 197 THR A N 1
ATOM 1452 C CA . THR A 1 197 ? -5.982 -1.510 1.431 1.00 95.75 197 THR A CA 1
ATOM 1453 C C . THR A 1 197 ? -7.492 -1.542 1.249 1.00 95.75 197 THR A C 1
ATOM 1455 O O . THR A 1 197 ? -8.033 -0.938 0.323 1.00 95.75 197 THR A O 1
ATOM 1458 N N . ARG A 1 198 ? -8.184 -2.228 2.156 1.00 94.69 198 ARG A N 1
ATOM 1459 C CA . ARG A 1 198 ? -9.640 -2.180 2.296 1.00 94.69 198 ARG A CA 1
ATOM 1460 C C . ARG A 1 198 ? -9.986 -1.326 3.506 1.00 94.69 198 ARG A C 1
ATOM 1462 O O . ARG A 1 198 ? -9.486 -1.578 4.595 1.00 94.69 198 ARG A O 1
ATOM 1469 N N . VAL A 1 199 ? -10.895 -0.375 3.324 1.00 94.56 199 VAL A N 1
ATOM 1470 C CA . VAL A 1 199 ? -11.547 0.349 4.420 1.00 94.56 199 VAL A CA 1
ATOM 1471 C C . VAL A 1 199 ? -13.010 -0.058 4.452 1.00 94.56 199 VAL A C 1
ATOM 1473 O O . VAL A 1 199 ? -13.665 -0.110 3.411 1.00 94.56 199 VAL A O 1
ATOM 1476 N N . ALA A 1 200 ? -13.526 -0.369 5.635 1.00 90.38 200 ALA A N 1
ATOM 1477 C CA . ALA A 1 200 ? -14.912 -0.766 5.808 1.00 90.38 200 ALA A CA 1
ATOM 1478 C C . ALA A 1 200 ? -15.528 -0.185 7.076 1.00 90.38 200 ALA A C 1
ATOM 1480 O O . ALA A 1 200 ? -14.858 -0.014 8.093 1.00 90.38 200 ALA A O 1
ATOM 1481 N N . HIS A 1 201 ? -16.837 0.047 7.023 1.00 88.69 201 HIS A N 1
ATOM 1482 C CA . HIS A 1 201 ? -17.614 0.395 8.203 1.00 88.69 201 HIS A CA 1
ATOM 1483 C C . HIS A 1 201 ? -17.625 -0.772 9.223 1.00 88.69 201 HIS A C 1
ATOM 1485 O O . HIS A 1 201 ? -17.710 -1.938 8.810 1.00 88.69 201 HIS A O 1
ATOM 1491 N N . PRO A 1 202 ? -17.602 -0.511 10.547 1.00 82.31 202 PRO A N 1
ATOM 1492 C CA . PRO A 1 202 ? -17.586 -1.552 11.582 1.00 82.31 202 PRO A CA 1
ATOM 1493 C C . PRO A 1 202 ? -18.757 -2.540 11.527 1.00 82.31 202 PRO A C 1
ATOM 1495 O O . PRO A 1 202 ? -18.596 -3.697 11.903 1.00 82.31 202 PRO A O 1
ATOM 1498 N N . SER A 1 203 ? -19.924 -2.117 11.028 1.00 79.25 203 SER A N 1
ATOM 1499 C CA . SER A 1 203 ? -21.100 -2.991 10.847 1.00 79.25 203 SER A CA 1
ATOM 1500 C C . SER A 1 203 ? -20.866 -4.107 9.821 1.00 79.25 203 SER A C 1
ATOM 1502 O O . SER A 1 203 ? -21.385 -5.214 9.980 1.00 79.25 203 SER A O 1
ATOM 1504 N N . VAL A 1 204 ? -20.054 -3.838 8.793 1.00 80.81 204 VAL A N 1
ATOM 1505 C CA . VAL A 1 204 ? -19.559 -4.857 7.861 1.00 80.81 204 VAL A CA 1
ATOM 1506 C C . VAL A 1 204 ? -18.513 -5.715 8.573 1.00 80.81 204 VAL A C 1
ATOM 1508 O O . VAL A 1 204 ? -18.522 -6.941 8.464 1.00 80.81 204 VAL A O 1
ATOM 1511 N N . GLY A 1 205 ? -17.661 -5.056 9.358 1.00 76.69 205 GLY A N 1
ATOM 1512 C CA . GLY A 1 205 ? -16.639 -5.675 10.184 1.00 76.69 205 GLY A CA 1
ATOM 1513 C C . GLY A 1 205 ? -15.433 -6.185 9.387 1.00 76.69 205 GLY A C 1
ATOM 1514 O O . GLY A 1 205 ? -15.335 -5.976 8.166 1.00 76.69 205 GLY A O 1
ATOM 1515 N N . PRO A 1 206 ? -14.496 -6.852 10.083 1.00 83.69 206 PRO A N 1
ATOM 1516 C CA . PRO A 1 206 ? -13.332 -7.466 9.459 1.00 83.69 206 PRO A CA 1
ATOM 1517 C C . PRO A 1 206 ? -13.730 -8.548 8.453 1.00 83.69 206 PRO A C 1
ATOM 1519 O O . PRO A 1 206 ? -14.715 -9.273 8.636 1.00 83.69 206 PRO A O 1
ATOM 1522 N N . THR A 1 207 ? -12.928 -8.713 7.406 1.00 82.56 207 THR A N 1
ATOM 1523 C CA . THR A 1 207 ? -13.138 -9.740 6.378 1.00 82.56 207 THR A CA 1
ATOM 1524 C C . THR A 1 207 ? -13.098 -11.153 6.978 1.00 82.56 207 THR A C 1
ATOM 1526 O O . THR A 1 207 ? -13.830 -12.040 6.531 1.00 82.56 207 THR A O 1
ATOM 1529 N N . SER A 1 208 ? -12.325 -11.362 8.049 1.00 81.44 208 SER A N 1
ATOM 1530 C CA . SER A 1 208 ? -12.311 -12.611 8.826 1.00 81.44 208 SER A CA 1
ATOM 1531 C C . SER A 1 208 ? -13.683 -12.945 9.429 1.00 81.44 208 SER A C 1
ATOM 1533 O O . SER A 1 208 ? -14.165 -14.068 9.268 1.00 81.44 208 SER A O 1
ATOM 1535 N N . LEU A 1 209 ? -14.358 -11.963 10.034 1.00 84.94 209 LEU A N 1
ATOM 1536 C CA . LEU A 1 209 ? -15.695 -12.127 10.607 1.00 84.94 209 LEU A CA 1
ATOM 1537 C C . LEU A 1 209 ? -16.745 -12.389 9.520 1.00 84.94 209 LEU A C 1
ATOM 1539 O O . LEU A 1 209 ? -17.626 -13.231 9.693 1.00 84.94 209 LEU A O 1
ATOM 1543 N N . LEU A 1 210 ? -16.655 -11.689 8.384 1.00 83.75 210 LEU A N 1
ATOM 1544 C CA . LEU A 1 210 ? -17.527 -11.935 7.231 1.00 83.75 210 LEU A CA 1
ATOM 1545 C C . LEU A 1 210 ? -17.392 -13.374 6.725 1.00 83.75 210 LEU A C 1
ATOM 1547 O O . LEU A 1 210 ? -18.398 -14.041 6.470 1.00 83.75 210 LEU A O 1
ATOM 1551 N N . ARG A 1 211 ? -16.154 -13.865 6.622 1.00 85.69 211 ARG A N 1
ATOM 1552 C CA . ARG A 1 211 ? -15.854 -15.240 6.220 1.00 85.69 211 ARG A CA 1
ATOM 1553 C C . ARG A 1 211 ? -16.442 -16.248 7.203 1.00 85.69 211 ARG A C 1
ATOM 1555 O O . ARG A 1 211 ? -17.095 -17.195 6.774 1.00 85.69 211 ARG A O 1
ATOM 1562 N N . GLU A 1 212 ? -16.260 -16.031 8.502 1.00 87.12 212 GLU A N 1
ATOM 1563 C CA . GLU A 1 212 ? -16.803 -16.903 9.544 1.00 87.12 212 GLU A CA 1
ATOM 1564 C C . GLU A 1 212 ? -18.339 -16.945 9.513 1.00 87.12 212 GLU A C 1
ATOM 1566 O O . GLU A 1 212 ? -18.929 -18.026 9.486 1.00 87.12 212 GLU A O 1
ATOM 1571 N N . LYS A 1 213 ? -18.998 -15.780 9.425 1.00 86.56 213 LYS A N 1
ATOM 1572 C CA . LYS A 1 213 ? -20.461 -15.679 9.286 1.00 86.56 213 LYS A CA 1
ATOM 1573 C C . LYS A 1 213 ? -20.959 -16.429 8.050 1.00 86.56 213 LYS A C 1
ATOM 1575 O O . LYS A 1 213 ? -21.944 -17.162 8.129 1.00 86.56 213 LYS A O 1
ATOM 1580 N N . ALA A 1 214 ? -20.277 -16.272 6.916 1.00 86.56 214 ALA A N 1
ATOM 1581 C CA . ALA A 1 214 ? -20.635 -16.937 5.670 1.00 86.56 214 ALA A CA 1
ATOM 1582 C C . ALA A 1 214 ? -20.472 -18.466 5.740 1.00 86.56 214 ALA A C 1
ATOM 1584 O O . ALA A 1 214 ? -21.338 -19.187 5.246 1.00 86.56 214 ALA A O 1
ATOM 1585 N N . LEU A 1 215 ? -19.423 -18.967 6.401 1.00 88.06 215 LEU A N 1
ATOM 1586 C CA . LEU A 1 215 ? -19.257 -20.402 6.662 1.00 88.06 215 LEU A CA 1
ATOM 1587 C C . LEU A 1 215 ? -20.346 -20.934 7.599 1.00 88.06 215 LEU A C 1
ATOM 1589 O O . LEU A 1 215 ? -20.943 -21.969 7.310 1.00 88.06 215 LEU A O 1
ATOM 1593 N N . ARG A 1 216 ? -20.650 -20.204 8.679 1.00 90.88 216 ARG A N 1
ATOM 1594 C CA . ARG A 1 216 ? -21.666 -20.585 9.672 1.00 90.88 216 ARG A CA 1
ATOM 1595 C C . ARG A 1 216 ? -23.071 -20.677 9.075 1.00 90.88 216 ARG A C 1
ATOM 1597 O O . ARG A 1 216 ? -23.848 -21.528 9.486 1.00 90.88 216 ARG A O 1
ATOM 1604 N N . MET A 1 217 ? -23.394 -19.835 8.089 1.00 91.31 217 MET A N 1
ATOM 1605 C CA . MET A 1 217 ? -24.678 -19.899 7.380 1.00 91.31 217 MET A CA 1
ATOM 1606 C C . MET A 1 217 ? -24.877 -21.201 6.589 1.00 91.31 217 MET A C 1
ATOM 1608 O O . MET A 1 217 ? -26.015 -21.524 6.258 1.00 91.31 217 MET A O 1
ATOM 1612 N N . GLY A 1 218 ? -23.808 -21.918 6.226 1.00 86.69 218 GLY A N 1
ATOM 1613 C CA . GLY A 1 218 ? -23.872 -23.232 5.569 1.00 86.69 218 GLY A CA 1
ATOM 1614 C C . GLY A 1 218 ? -24.462 -23.256 4.150 1.00 86.69 218 GLY A C 1
ATOM 1615 O O . GLY A 1 218 ? -24.380 -24.277 3.471 1.00 86.69 218 GLY A O 1
ATOM 1616 N N . ARG A 1 219 ? -25.028 -22.146 3.655 1.00 93.62 219 ARG A N 1
ATOM 1617 C CA . ARG A 1 219 ? -25.576 -22.044 2.295 1.00 93.62 219 ARG A CA 1
ATOM 1618 C C . ARG A 1 219 ? -24.453 -22.205 1.261 1.00 93.62 219 ARG A C 1
ATOM 1620 O O . ARG A 1 219 ? -23.425 -21.539 1.407 1.00 93.62 219 ARG A O 1
ATOM 1627 N N . PRO A 1 220 ? -24.645 -22.979 0.174 1.00 92.69 220 PRO A N 1
ATOM 1628 C CA . PRO A 1 220 ? -23.602 -23.202 -0.831 1.00 92.69 220 PRO A CA 1
ATOM 1629 C C . PRO A 1 220 ? -22.983 -21.914 -1.392 1.00 92.69 220 PRO A C 1
ATOM 1631 O O . PRO A 1 220 ? -21.764 -21.827 -1.533 1.00 92.69 220 PRO A O 1
ATOM 1634 N N . SER A 1 221 ? -23.795 -20.881 -1.640 1.00 89.50 221 SER A N 1
ATOM 1635 C CA . SER A 1 221 ? -23.329 -19.568 -2.107 1.00 89.50 221 SER A CA 1
ATOM 1636 C C . SER A 1 221 ? -22.474 -18.831 -1.069 1.00 89.50 221 SER A C 1
ATOM 1638 O O . SER A 1 221 ? -21.442 -18.261 -1.419 1.00 89.50 221 SER A O 1
ATOM 1640 N N . CYS A 1 222 ? -22.849 -18.884 0.211 1.00 88.12 222 CYS A N 1
ATOM 1641 C CA . CYS A 1 222 ? -22.084 -18.286 1.305 1.00 88.12 222 CYS A CA 1
ATOM 1642 C C . CYS A 1 222 ? -20.756 -19.019 1.527 1.00 88.12 222 CYS A C 1
ATOM 1644 O O . CYS A 1 222 ? -19.717 -18.379 1.668 1.00 88.12 222 CYS A O 1
ATOM 1646 N N . VAL A 1 223 ? -20.759 -20.354 1.482 1.00 85.94 223 VAL A N 1
ATOM 1647 C CA . VAL A 1 223 ? -19.535 -21.160 1.587 1.00 85.94 223 VAL A CA 1
ATOM 1648 C C . VAL A 1 223 ? -18.605 -20.895 0.399 1.00 85.94 223 VAL A C 1
ATOM 1650 O O . VAL A 1 223 ? -17.399 -20.730 0.586 1.00 85.94 223 VAL A O 1
ATOM 1653 N N . ALA A 1 224 ? -19.143 -20.798 -0.820 1.00 87.25 224 ALA A N 1
ATOM 1654 C CA . ALA A 1 224 ? -18.365 -20.447 -2.007 1.00 87.25 224 ALA A CA 1
ATOM 1655 C C . ALA A 1 224 ? -17.746 -19.044 -1.896 1.00 87.25 224 ALA A C 1
ATOM 1657 O O . ALA A 1 224 ? -16.564 -18.875 -2.198 1.00 87.25 224 ALA A O 1
ATOM 1658 N N . LEU A 1 225 ? -18.507 -18.059 -1.408 1.00 82.56 225 LEU A N 1
ATOM 1659 C CA . LEU A 1 225 ? -18.002 -16.715 -1.130 1.00 82.56 225 LEU A CA 1
ATOM 1660 C C . LEU A 1 225 ? -16.885 -16.745 -0.077 1.00 82.56 225 LEU A C 1
ATOM 1662 O O . LEU A 1 225 ? -15.805 -16.216 -0.316 1.00 82.56 225 LEU A O 1
ATOM 1666 N N . ALA A 1 226 ? -17.097 -17.423 1.052 1.00 83.81 226 ALA A N 1
ATOM 1667 C CA . ALA A 1 226 ? -16.117 -17.529 2.133 1.00 83.81 226 ALA A CA 1
ATOM 1668 C C . ALA A 1 226 ? -14.801 -18.198 1.705 1.00 83.81 226 ALA A C 1
ATOM 1670 O O . ALA A 1 226 ? -13.738 -17.906 2.253 1.00 83.81 226 ALA A O 1
ATOM 1671 N N . ARG A 1 227 ? -14.851 -19.109 0.727 1.00 83.38 227 ARG A N 1
ATOM 1672 C CA . ARG A 1 227 ? -13.654 -19.723 0.134 1.00 83.38 227 ARG A CA 1
ATOM 1673 C C . ARG A 1 227 ? -12.888 -18.771 -0.785 1.00 83.38 227 ARG A C 1
ATOM 1675 O O . ARG A 1 227 ? -11.693 -18.967 -0.965 1.00 83.38 227 ARG A O 1
ATOM 1682 N N . ARG A 1 228 ? -13.563 -17.772 -1.360 1.00 82.25 228 ARG A N 1
ATOM 1683 C CA . ARG A 1 228 ? -12.973 -16.775 -2.267 1.00 82.25 228 ARG A CA 1
ATOM 1684 C C . ARG A 1 228 ? -12.512 -15.508 -1.556 1.00 82.25 228 ARG A C 1
ATOM 1686 O O . ARG A 1 228 ? -11.660 -14.815 -2.096 1.00 82.25 228 ARG A O 1
ATOM 1693 N N . LEU A 1 229 ? -13.068 -15.198 -0.384 1.00 80.19 229 LEU A N 1
ATOM 1694 C CA . LEU A 1 229 ? -12.651 -14.040 0.401 1.00 80.19 229 LEU A CA 1
ATOM 1695 C C . LEU A 1 229 ? -11.228 -14.255 0.942 1.00 80.19 229 LEU A C 1
ATOM 1697 O O . LEU A 1 229 ? -11.026 -15.169 1.752 1.00 80.19 229 LEU A O 1
ATOM 1701 N N . PRO A 1 230 ? -10.247 -13.436 0.525 1.00 83.75 230 PRO A N 1
ATOM 1702 C CA . PRO A 1 230 ? -8.920 -13.475 1.119 1.00 83.75 230 PRO A CA 1
ATOM 1703 C C . PRO A 1 230 ? -9.005 -13.051 2.588 1.00 83.75 230 PRO A C 1
ATOM 1705 O O . PRO A 1 230 ? -9.692 -12.087 2.926 1.00 83.75 230 PRO A O 1
ATOM 1708 N N . LEU A 1 231 ? -8.305 -13.766 3.470 1.00 86.38 231 LEU A N 1
ATOM 1709 C CA . LEU A 1 231 ? -8.098 -13.264 4.825 1.00 86.38 231 LEU A CA 1
ATOM 1710 C C . LEU A 1 231 ? -7.146 -12.062 4.771 1.00 86.38 231 LEU A C 1
ATOM 1712 O O . LEU A 1 231 ? -6.183 -12.107 3.998 1.00 86.38 231 LEU A O 1
ATOM 1716 N N . PRO A 1 232 ? -7.395 -11.012 5.570 1.00 90.38 232 PRO A N 1
ATOM 1717 C CA . PRO A 1 232 ? -6.465 -9.902 5.682 1.00 90.38 232 PRO A CA 1
ATOM 1718 C C . PRO A 1 232 ? -5.128 -10.415 6.223 1.00 90.38 232 PRO A C 1
ATOM 1720 O O . PRO A 1 232 ? -5.090 -11.327 7.050 1.00 90.38 232 PRO A O 1
ATOM 1723 N N . LEU A 1 233 ? -4.032 -9.837 5.739 1.00 91.19 233 LEU A N 1
ATOM 1724 C CA . LEU A 1 233 ? -2.694 -10.107 6.263 1.00 91.19 233 LEU A CA 1
ATOM 1725 C C . LEU A 1 233 ? -2.507 -9.497 7.650 1.00 91.19 233 LEU A C 1
ATOM 1727 O O . LEU A 1 233 ? -1.808 -10.068 8.480 1.00 91.19 233 LEU A O 1
ATOM 1731 N N . TYR A 1 234 ? -3.113 -8.330 7.846 1.00 92.88 234 TYR A N 1
ATOM 1732 C CA . TYR A 1 234 ? -3.175 -7.582 9.089 1.00 92.88 234 TYR A CA 1
ATOM 1733 C C . TYR A 1 234 ? -4.240 -6.486 8.969 1.00 92.88 234 TYR A C 1
ATOM 1735 O O . TYR A 1 234 ? -4.686 -6.134 7.866 1.00 92.88 234 TYR A O 1
ATOM 1743 N N . SER A 1 235 ? -4.656 -5.952 10.108 1.00 94.56 235 SER A N 1
ATOM 1744 C CA . SER A 1 235 ? -5.774 -5.028 10.232 1.00 94.56 235 SER A CA 1
ATOM 1745 C C . SER A 1 235 ? -5.585 -4.029 11.371 1.00 94.56 235 SER A C 1
ATOM 1747 O O . SER A 1 235 ? -4.893 -4.297 12.349 1.00 94.56 235 SER A O 1
ATOM 1749 N N . ALA A 1 236 ? -6.221 -2.868 11.250 1.00 94.50 236 ALA A N 1
ATOM 1750 C CA . ALA A 1 236 ? -6.338 -1.876 12.307 1.00 94.50 236 ALA A CA 1
ATOM 1751 C C . ALA A 1 236 ? -7.808 -1.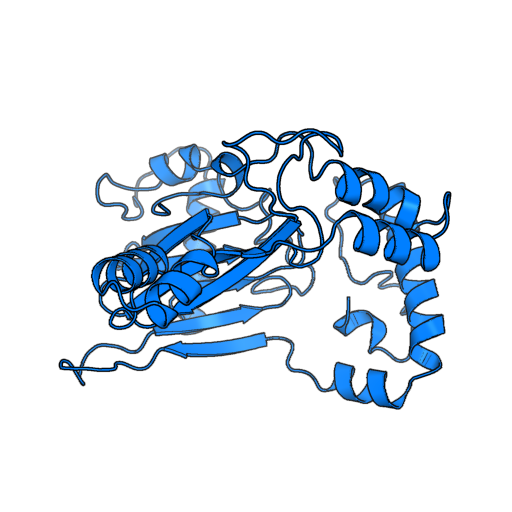518 12.523 1.00 94.50 236 ALA A C 1
ATOM 1753 O O . ALA A 1 236 ? -8.592 -1.393 11.575 1.00 94.50 236 ALA A O 1
ATOM 1754 N N . LEU A 1 237 ? -8.173 -1.333 13.787 1.00 91.94 237 LEU A N 1
ATOM 1755 C CA . LEU A 1 237 ? -9.509 -0.929 14.203 1.00 91.94 237 LEU A CA 1
ATOM 1756 C C . LEU A 1 237 ? -9.476 0.534 14.639 1.00 91.94 237 LEU A C 1
ATOM 1758 O O . LEU A 1 237 ? -8.688 0.914 15.500 1.00 91.94 237 LEU A O 1
ATOM 1762 N N . ILE A 1 238 ? -10.376 1.336 14.076 1.00 92.50 238 ILE A N 1
ATOM 1763 C CA . ILE A 1 238 ? -10.743 2.642 14.618 1.00 92.50 238 ILE A CA 1
ATOM 1764 C C . ILE A 1 238 ? -12.081 2.424 15.332 1.00 92.50 238 ILE A C 1
ATOM 1766 O O . ILE A 1 238 ? -13.102 2.272 14.649 1.00 92.50 238 ILE A O 1
ATOM 1770 N N . PRO A 1 239 ? -12.094 2.331 16.678 1.00 87.94 239 PRO A N 1
ATOM 1771 C CA . PRO A 1 239 ? -13.267 1.914 17.439 1.00 87.94 239 PRO A CA 1
ATOM 1772 C C . PRO A 1 239 ? -14.524 2.690 17.047 1.00 87.94 239 PRO A C 1
ATOM 1774 O O . PRO A 1 239 ? -14.503 3.915 16.962 1.00 87.94 239 PRO A O 1
ATOM 1777 N N . GLY A 1 240 ? -15.601 1.958 16.752 1.00 86.62 240 GLY A N 1
ATOM 1778 C CA . GLY A 1 240 ? -16.893 2.528 16.356 1.00 86.62 240 GLY A CA 1
ATOM 1779 C C . GLY A 1 240 ? -16.938 3.202 14.979 1.00 86.62 240 GLY A C 1
ATOM 1780 O O . GLY A 1 240 ? -18.020 3.569 14.545 1.00 86.62 240 GLY A O 1
ATOM 1781 N N . ARG A 1 241 ? -15.812 3.325 14.261 1.00 90.44 241 ARG A N 1
ATOM 1782 C CA . ARG A 1 241 ? -15.703 4.195 13.077 1.00 90.44 241 ARG A CA 1
ATOM 1783 C C . ARG A 1 241 ? -15.256 3.488 11.801 1.00 90.44 241 ARG A C 1
ATOM 1785 O O . ARG A 1 241 ? -15.854 3.699 10.750 1.00 90.44 241 ARG A O 1
ATOM 1792 N N . ALA A 1 242 ? -14.226 2.640 11.863 1.00 92.69 242 ALA A N 1
ATOM 1793 C CA . ALA A 1 242 ? -13.718 1.941 10.680 1.00 92.69 242 ALA A CA 1
ATOM 1794 C C . ALA A 1 242 ? -12.890 0.692 11.013 1.00 92.69 242 ALA A C 1
ATOM 1796 O O . ALA A 1 242 ? -12.285 0.577 12.078 1.00 92.69 242 ALA A O 1
ATOM 1797 N N . VAL A 1 243 ? -12.814 -0.215 10.042 1.00 93.19 243 VAL A N 1
ATOM 1798 C CA . VAL A 1 243 ? -11.816 -1.286 9.960 1.00 93.19 243 VAL A CA 1
ATOM 1799 C C . VAL A 1 243 ? -10.956 -1.024 8.729 1.00 93.19 243 VAL A C 1
ATOM 1801 O O . VAL A 1 243 ? -11.497 -0.820 7.639 1.00 93.19 243 VAL A O 1
ATOM 1804 N N . VAL A 1 244 ? -9.636 -1.039 8.896 1.00 96.62 244 VAL A N 1
ATOM 1805 C CA . VAL A 1 244 ? -8.660 -0.906 7.807 1.00 96.62 244 VAL A CA 1
ATOM 1806 C C . VAL A 1 244 ? -7.887 -2.213 7.696 1.00 96.62 244 VAL A C 1
ATOM 1808 O O . VAL A 1 244 ? -7.384 -2.717 8.694 1.00 96.62 244 VAL A O 1
ATOM 1811 N N . GLU A 1 245 ? -7.813 -2.796 6.504 1.00 95.44 245 GLU A N 1
ATOM 1812 C CA . GLU A 1 245 ? -7.243 -4.128 6.287 1.00 95.44 245 GLU A CA 1
ATOM 1813 C C . GLU A 1 245 ? -6.277 -4.140 5.105 1.00 95.44 245 GLU A C 1
ATOM 1815 O O . GLU A 1 245 ? -6.576 -3.598 4.040 1.00 95.44 245 GLU A O 1
ATOM 1820 N N . ALA A 1 246 ? -5.154 -4.839 5.264 1.00 94.75 246 ALA A N 1
ATOM 1821 C CA . ALA A 1 246 ? -4.276 -5.192 4.159 1.00 94.75 246 ALA A CA 1
ATOM 1822 C C . ALA A 1 246 ? -4.751 -6.507 3.542 1.00 94.75 246 ALA A C 1
ATOM 1824 O O . ALA A 1 246 ? -4.545 -7.592 4.091 1.00 94.75 246 ALA A O 1
ATOM 1825 N N . ILE A 1 247 ? -5.412 -6.410 2.394 1.00 92.06 247 ILE A N 1
ATOM 1826 C CA . ILE A 1 247 ? -5.970 -7.554 1.687 1.00 92.06 247 ILE A CA 1
ATOM 1827 C C . ILE A 1 247 ? -4.949 -8.076 0.676 1.00 92.06 247 ILE A C 1
ATOM 1829 O O . ILE A 1 247 ? -4.506 -7.322 -0.196 1.00 92.06 247 ILE A O 1
ATOM 1833 N N . PRO A 1 248 ? -4.580 -9.363 0.748 1.00 90.75 248 PRO A N 1
ATOM 1834 C CA . PRO A 1 248 ? -3.666 -9.934 -0.216 1.00 90.75 248 PRO A CA 1
ATOM 1835 C C . PRO A 1 248 ? -4.334 -10.162 -1.573 1.00 90.75 248 PRO A C 1
ATOM 1837 O O . PRO A 1 248 ? -5.461 -10.654 -1.658 1.00 90.75 248 PRO A O 1
ATOM 1840 N N . LEU A 1 249 ? -3.580 -9.892 -2.637 1.00 87.75 249 LEU A N 1
ATOM 1841 C CA . LEU A 1 249 ? -3.937 -10.239 -4.005 1.00 87.75 249 LEU A CA 1
ATOM 1842 C C . LEU A 1 249 ? -3.099 -11.423 -4.490 1.00 87.75 249 LEU A C 1
ATOM 1844 O O . LEU A 1 249 ? -1.863 -11.396 -4.480 1.00 87.75 249 LEU A O 1
ATOM 1848 N N . ALA A 1 250 ? -3.800 -12.463 -4.933 1.00 83.44 250 ALA A N 1
ATOM 1849 C CA . ALA A 1 250 ? -3.221 -13.550 -5.702 1.00 83.44 250 ALA A CA 1
ATOM 1850 C C . ALA A 1 250 ? -3.429 -13.260 -7.193 1.00 83.44 250 ALA A C 1
ATOM 1852 O O . ALA A 1 250 ? -4.537 -12.937 -7.619 1.00 83.44 250 ALA A O 1
ATOM 1853 N N . TYR A 1 251 ? -2.370 -13.403 -7.982 1.00 82.19 251 TYR A N 1
ATOM 1854 C CA . TYR A 1 251 ? -2.436 -13.399 -9.439 1.00 82.19 251 TYR A CA 1
ATOM 1855 C C . TYR A 1 251 ? -1.582 -14.536 -9.996 1.00 82.19 251 TYR A C 1
ATOM 1857 O O . TYR A 1 251 ? -0.705 -15.068 -9.308 1.00 82.19 251 TYR A O 1
ATOM 1865 N N . ASP A 1 252 ? -1.840 -14.913 -11.246 1.00 85.50 252 ASP A N 1
ATOM 1866 C CA . ASP A 1 252 ? -1.020 -15.889 -11.957 1.00 85.50 252 ASP A CA 1
ATOM 1867 C C . ASP A 1 252 ? 0.386 -15.316 -12.179 1.00 85.50 252 ASP A C 1
ATOM 1869 O O . ASP A 1 252 ? 0.617 -14.477 -13.053 1.00 85.50 252 ASP A O 1
ATOM 1873 N N . ARG A 1 253 ? 1.332 -15.755 -11.342 1.00 83.19 253 ARG A N 1
ATOM 1874 C CA . ARG A 1 253 ? 2.716 -15.273 -11.370 1.00 83.19 253 ARG A CA 1
ATOM 1875 C C . ARG A 1 253 ? 3.445 -15.662 -12.649 1.00 83.19 253 ARG A C 1
ATOM 1877 O O . ARG A 1 253 ? 4.283 -14.891 -13.102 1.00 83.19 253 ARG A O 1
ATOM 1884 N N . VAL A 1 254 ? 3.131 -16.815 -13.238 1.00 85.31 254 VAL A N 1
ATOM 1885 C CA . VAL A 1 254 ? 3.788 -17.273 -14.469 1.00 85.31 254 VAL A CA 1
ATOM 1886 C C . VAL A 1 254 ? 3.322 -16.416 -15.637 1.00 85.31 254 VAL A C 1
ATOM 1888 O O . VAL A 1 254 ? 4.148 -15.853 -16.354 1.00 85.31 254 VAL A O 1
ATOM 1891 N N . ALA A 1 255 ? 2.008 -16.234 -15.781 1.00 88.94 255 ALA A N 1
ATOM 1892 C CA . ALA A 1 255 ? 1.457 -15.352 -16.804 1.00 88.94 255 ALA A CA 1
ATOM 1893 C C . ALA A 1 255 ? 1.950 -13.905 -16.633 1.00 88.94 255 ALA A C 1
ATOM 1895 O O . ALA A 1 255 ? 2.289 -13.244 -17.617 1.00 88.94 255 ALA A O 1
ATOM 1896 N N . TRP A 1 256 ? 2.042 -13.423 -15.389 1.00 88.75 256 TRP A N 1
ATOM 1897 C CA . TRP A 1 256 ? 2.539 -12.080 -15.099 1.00 88.75 256 TRP A CA 1
ATOM 1898 C C . TRP A 1 256 ? 4.020 -11.901 -15.449 1.00 88.75 256 TRP A C 1
ATOM 1900 O O . TRP A 1 256 ? 4.366 -10.924 -16.110 1.00 88.75 256 TRP A O 1
ATOM 1910 N N . LEU A 1 257 ? 4.885 -12.856 -15.089 1.00 90.06 257 LEU A N 1
ATOM 1911 C CA . LEU A 1 257 ? 6.307 -12.835 -15.454 1.00 90.06 257 LEU A CA 1
ATOM 1912 C C . LEU A 1 257 ? 6.513 -12.916 -16.972 1.00 90.06 257 LEU A C 1
ATOM 1914 O O . LEU A 1 257 ? 7.320 -12.163 -17.514 1.00 90.06 257 LEU A O 1
ATOM 1918 N N . ASN A 1 258 ? 5.748 -13.761 -17.669 1.00 93.50 258 ASN A N 1
ATOM 1919 C CA . ASN A 1 258 ? 5.796 -13.850 -19.130 1.00 93.50 258 ASN A CA 1
ATOM 1920 C C . ASN A 1 258 ? 5.404 -12.520 -19.782 1.00 93.50 258 ASN A C 1
ATOM 1922 O O . ASN A 1 258 ? 6.085 -12.042 -20.688 1.00 93.50 258 ASN A O 1
ATOM 1926 N N . ARG A 1 259 ? 4.341 -11.877 -19.283 1.00 94.31 259 ARG A N 1
ATOM 1927 C CA . ARG A 1 259 ? 3.937 -10.548 -19.752 1.00 94.31 259 ARG A CA 1
ATOM 1928 C C . ARG A 1 259 ? 5.008 -9.501 -19.456 1.00 94.31 259 ARG A C 1
ATOM 1930 O O . ARG A 1 259 ? 5.330 -8.711 -20.339 1.00 94.31 259 ARG A O 1
ATOM 1937 N N . PHE A 1 260 ? 5.583 -9.510 -18.256 1.00 94.12 260 PHE A N 1
ATOM 1938 C CA . PHE A 1 260 ? 6.673 -8.609 -17.890 1.00 94.12 260 PHE A CA 1
ATOM 1939 C C . PHE A 1 260 ? 7.854 -8.739 -18.860 1.00 94.12 260 PHE A C 1
ATOM 1941 O O . PHE A 1 260 ? 8.261 -7.732 -19.428 1.00 94.12 260 PHE A O 1
ATOM 1948 N N . LEU A 1 261 ? 8.333 -9.958 -19.127 1.00 96.44 261 LEU A N 1
ATOM 1949 C CA . LEU A 1 261 ? 9.443 -10.212 -20.054 1.00 96.44 261 LEU A CA 1
ATOM 1950 C C . LEU A 1 261 ? 9.107 -9.869 -21.512 1.00 96.44 261 LEU A C 1
ATOM 1952 O O . LEU A 1 261 ? 9.997 -9.473 -22.260 1.00 96.44 261 LEU A O 1
ATOM 1956 N N . SER A 1 262 ? 7.835 -9.974 -21.913 1.00 96.88 262 SER A N 1
ATOM 1957 C CA . SER A 1 262 ? 7.393 -9.546 -23.248 1.00 96.88 262 SER A CA 1
ATOM 1958 C C . SER A 1 262 ? 7.481 -8.028 -23.448 1.00 96.88 262 SER A C 1
ATOM 1960 O O . SER A 1 262 ? 7.774 -7.572 -24.549 1.00 96.88 262 SER A O 1
ATOM 1962 N N . CYS A 1 263 ? 7.268 -7.244 -22.384 1.00 94.88 263 CYS A N 1
ATOM 1963 C CA . CYS A 1 263 ? 7.420 -5.787 -22.407 1.00 94.88 263 CYS A CA 1
ATOM 1964 C C . CYS A 1 263 ? 8.869 -5.354 -22.143 1.00 94.88 263 CYS A C 1
ATOM 1966 O O . CYS A 1 263 ? 9.333 -4.356 -22.687 1.00 94.88 263 CYS A O 1
ATOM 1968 N N . TRP A 1 264 ? 9.564 -6.100 -21.286 1.00 96.50 264 TRP A N 1
ATOM 1969 C CA . TRP A 1 264 ? 10.883 -5.789 -20.751 1.00 96.50 264 TRP A CA 1
ATOM 1970 C C . TRP A 1 264 ? 11.804 -7.006 -20.894 1.00 96.50 264 TRP A C 1
ATOM 1972 O O . TRP A 1 264 ? 11.991 -7.753 -19.928 1.00 96.50 264 TRP A O 1
ATOM 1982 N N . PRO A 1 265 ? 12.389 -7.220 -22.090 1.00 97.00 265 PRO A N 1
ATOM 1983 C CA . PRO A 1 265 ? 13.273 -8.352 -22.345 1.00 97.00 265 PRO A CA 1
ATOM 1984 C C . PRO A 1 265 ? 14.472 -8.403 -21.393 1.00 97.00 265 PRO A C 1
ATOM 1986 O O . PRO A 1 265 ? 14.841 -7.403 -20.763 1.00 97.00 265 PRO A O 1
ATOM 1989 N N . ILE A 1 266 ? 15.108 -9.573 -21.317 1.00 97.50 266 ILE A N 1
ATOM 1990 C CA . ILE A 1 266 ? 16.314 -9.794 -20.508 1.00 97.50 266 ILE A CA 1
ATOM 1991 C C . ILE A 1 266 ? 17.377 -8.745 -20.858 1.00 97.50 266 ILE A C 1
ATOM 1993 O O . ILE A 1 266 ? 17.646 -8.479 -22.026 1.00 97.50 266 ILE A O 1
ATOM 1997 N N . GLY A 1 267 ? 17.964 -8.137 -19.827 1.00 96.12 267 GLY A N 1
ATOM 1998 C CA . GLY A 1 267 ? 18.965 -7.074 -19.964 1.00 96.12 267 GLY A CA 1
ATOM 1999 C C . GLY A 1 267 ? 18.388 -5.663 -20.112 1.00 96.12 267 GLY A C 1
ATOM 2000 O O . GLY A 1 267 ? 19.133 -4.697 -19.976 1.00 96.12 267 GLY A O 1
ATOM 2001 N N . SER A 1 268 ? 17.073 -5.513 -20.310 1.00 97.25 268 SER A N 1
ATOM 2002 C CA . SER A 1 268 ? 16.440 -4.192 -20.275 1.00 97.25 268 SER A CA 1
ATOM 2003 C C . SER A 1 268 ? 16.550 -3.545 -18.881 1.00 97.25 268 SER A C 1
ATOM 2005 O O . SER A 1 268 ? 16.637 -4.251 -17.869 1.00 97.25 268 SER A O 1
ATOM 2007 N N . PRO A 1 269 ? 16.486 -2.206 -18.785 1.00 96.38 269 PRO A N 1
ATOM 2008 C CA . PRO A 1 269 ? 16.555 -1.489 -17.511 1.00 96.38 269 PRO A CA 1
ATOM 2009 C C . PRO A 1 269 ? 15.531 -1.976 -16.477 1.00 96.38 269 PRO A C 1
ATOM 2011 O O . PRO A 1 269 ? 15.887 -2.217 -15.324 1.00 96.38 269 PRO A O 1
ATOM 2014 N N . ALA A 1 270 ? 14.275 -2.197 -16.885 1.00 95.38 270 ALA A N 1
ATOM 2015 C CA . ALA A 1 270 ? 13.245 -2.718 -15.989 1.00 95.38 270 ALA A CA 1
ATOM 2016 C C . ALA A 1 270 ? 13.510 -4.169 -15.582 1.00 95.38 270 ALA A C 1
ATOM 2018 O O . ALA A 1 270 ? 13.296 -4.509 -14.420 1.00 95.38 270 ALA A O 1
ATOM 2019 N N . HIS A 1 271 ? 14.004 -5.017 -16.491 1.00 96.88 271 HIS A N 1
ATOM 2020 C CA . HIS A 1 271 ? 14.404 -6.380 -16.142 1.00 96.88 271 HIS A CA 1
ATOM 2021 C C . HIS A 1 271 ? 15.476 -6.368 -15.047 1.00 96.88 271 HIS A C 1
ATOM 2023 O O . HIS A 1 271 ? 15.302 -7.010 -14.013 1.00 96.88 271 HIS A O 1
ATOM 2029 N N . VAL A 1 272 ? 16.545 -5.589 -15.229 1.00 96.38 272 VAL A N 1
ATOM 2030 C CA . VAL A 1 272 ? 17.629 -5.476 -14.239 1.00 96.38 272 VAL A CA 1
ATOM 2031 C C . VAL A 1 272 ? 17.113 -4.939 -12.898 1.00 96.38 272 VAL A C 1
ATOM 2033 O O . VAL A 1 272 ? 17.515 -5.439 -11.850 1.00 96.38 272 VAL A O 1
ATOM 2036 N N . SER A 1 273 ? 16.196 -3.968 -12.914 1.00 93.12 273 SER A N 1
ATOM 2037 C CA . SER A 1 273 ? 15.679 -3.339 -11.692 1.00 93.12 273 SER A CA 1
ATOM 2038 C C . SER A 1 273 ? 14.613 -4.160 -10.952 1.00 93.12 273 SER A C 1
ATOM 2040 O O . SER A 1 273 ? 14.568 -4.123 -9.724 1.00 93.12 273 SER A O 1
ATOM 2042 N N . TYR A 1 274 ? 13.748 -4.898 -11.658 1.00 92.31 274 TYR A N 1
ATOM 2043 C CA . TYR A 1 274 ? 12.539 -5.484 -11.061 1.00 92.31 274 TYR A CA 1
ATOM 2044 C C . TYR A 1 274 ? 12.443 -7.007 -11.149 1.00 92.31 274 TYR A C 1
ATOM 2046 O O . TYR A 1 274 ? 11.753 -7.596 -10.317 1.00 92.31 274 TYR A O 1
ATOM 2054 N N . PHE A 1 275 ? 13.119 -7.673 -12.092 1.00 93.06 275 PHE A N 1
ATOM 2055 C CA . PHE A 1 275 ? 12.894 -9.102 -12.347 1.00 93.06 275 PHE A CA 1
ATOM 2056 C C . PHE A 1 275 ? 13.148 -9.972 -11.110 1.00 93.06 275 PHE A C 1
ATOM 2058 O O . PHE A 1 275 ? 12.306 -10.785 -10.740 1.00 93.06 275 PHE A O 1
ATOM 2065 N N . SER A 1 276 ? 14.258 -9.742 -10.403 1.00 90.75 276 SER A N 1
ATOM 2066 C CA . SER A 1 276 ? 14.573 -10.475 -9.169 1.00 90.75 276 SER A CA 1
ATOM 2067 C C . SER A 1 276 ? 13.467 -10.327 -8.118 1.00 90.75 276 SER A C 1
ATOM 2069 O O . SER A 1 276 ? 13.003 -11.314 -7.554 1.00 90.75 276 SER A O 1
ATOM 2071 N N . ARG A 1 277 ? 12.950 -9.108 -7.924 1.00 88.75 277 ARG A N 1
ATOM 2072 C CA . ARG A 1 277 ? 11.839 -8.847 -7.000 1.00 88.75 277 ARG A CA 1
ATOM 2073 C C . ARG A 1 277 ? 10.528 -9.484 -7.462 1.00 88.75 277 ARG A C 1
ATOM 2075 O O . ARG A 1 277 ? 9.740 -9.921 -6.635 1.00 88.75 277 ARG A O 1
ATOM 2082 N N . MET A 1 278 ? 10.286 -9.560 -8.764 1.00 88.56 278 MET A N 1
ATOM 2083 C CA . MET A 1 278 ? 9.099 -10.214 -9.318 1.00 88.56 278 MET A CA 1
ATOM 2084 C C . MET A 1 278 ? 9.113 -11.731 -9.091 1.00 88.56 278 MET A C 1
ATOM 2086 O O . MET A 1 278 ? 8.056 -12.331 -8.909 1.00 88.56 278 MET A O 1
ATOM 2090 N N . VAL A 1 279 ? 10.301 -12.341 -9.068 1.00 87.75 279 VAL A N 1
ATOM 2091 C CA . VAL A 1 279 ? 10.477 -13.783 -8.840 1.00 87.75 279 VAL A CA 1
ATOM 2092 C C . VAL A 1 279 ? 10.531 -14.120 -7.346 1.00 87.75 279 VAL A C 1
ATOM 2094 O O . VAL A 1 279 ? 9.852 -15.045 -6.905 1.00 87.75 279 VAL A O 1
ATOM 2097 N N . TYR A 1 280 ? 11.313 -13.372 -6.566 1.00 86.56 280 TYR A N 1
ATOM 2098 C CA . TYR A 1 280 ? 11.662 -13.717 -5.181 1.00 86.56 280 TYR A CA 1
ATOM 2099 C C . TYR A 1 280 ? 11.025 -12.807 -4.127 1.00 86.56 280 TYR A C 1
ATOM 2101 O O . TYR A 1 280 ? 11.111 -13.088 -2.934 1.00 86.56 280 TYR A O 1
ATOM 2109 N N . GLY A 1 281 ? 10.386 -11.716 -4.543 1.00 89.25 281 GLY A N 1
ATOM 2110 C CA . GLY A 1 281 ? 9.984 -10.645 -3.640 1.00 89.25 281 GLY A CA 1
ATOM 2111 C C . GLY A 1 281 ? 11.159 -9.851 -3.067 1.00 89.25 281 GLY A C 1
ATOM 2112 O O . GLY A 1 281 ? 12.313 -10.047 -3.459 1.00 89.25 281 GLY A O 1
ATOM 2113 N N . PRO A 1 282 ? 10.873 -8.882 -2.184 1.00 89.75 282 PRO A N 1
ATOM 2114 C CA . PRO A 1 282 ? 11.903 -8.173 -1.438 1.00 89.75 282 PRO A CA 1
ATOM 2115 C C . PRO A 1 282 ? 12.665 -9.124 -0.511 1.00 89.75 282 PRO A C 1
ATOM 2117 O O . PRO A 1 282 ? 12.090 -10.047 0.064 1.00 89.75 282 PRO A O 1
ATOM 2120 N N . LYS A 1 283 ? 13.970 -8.884 -0.354 1.00 87.75 283 LYS A N 1
ATOM 2121 C CA . LYS A 1 283 ? 14.832 -9.687 0.520 1.00 87.75 283 LYS A CA 1
ATOM 2122 C C . LYS A 1 283 ? 14.526 -9.397 1.987 1.00 87.75 283 LYS A C 1
ATOM 2124 O O . LYS A 1 283 ? 14.430 -8.235 2.363 1.00 87.75 283 LYS A O 1
ATOM 2129 N N . SER A 1 284 ? 14.438 -10.451 2.798 1.00 86.88 284 SER A N 1
ATOM 2130 C CA . SER A 1 284 ? 14.308 -10.369 4.263 1.00 86.88 284 SER A CA 1
ATOM 2131 C C . SER A 1 284 ? 13.162 -9.475 4.750 1.00 86.88 284 SER A C 1
ATOM 2133 O O . SER A 1 284 ? 13.250 -8.882 5.818 1.00 86.88 284 SER A O 1
ATOM 2135 N N . TYR A 1 285 ? 12.091 -9.375 3.961 1.00 90.06 285 TYR A N 1
ATOM 2136 C CA . TYR A 1 285 ? 10.919 -8.570 4.288 1.00 90.06 285 TYR A CA 1
ATOM 2137 C C . TYR A 1 285 ? 9.678 -9.460 4.369 1.00 90.06 285 TYR A C 1
ATOM 2139 O O . TYR A 1 285 ? 9.391 -10.230 3.442 1.00 90.06 285 TYR A O 1
ATOM 2147 N N . GLY A 1 286 ? 8.955 -9.374 5.480 1.00 89.69 286 GLY A N 1
ATOM 2148 C CA . GLY A 1 286 ? 7.791 -10.181 5.816 1.00 89.69 286 GLY A CA 1
ATOM 2149 C C . GLY A 1 286 ? 6.744 -9.389 6.606 1.00 89.69 286 GLY A C 1
ATOM 2150 O O . GLY A 1 286 ? 6.790 -8.166 6.714 1.00 89.69 286 GLY A O 1
ATOM 2151 N N . LEU A 1 287 ? 5.761 -10.100 7.166 1.00 89.69 287 LEU A N 1
ATOM 2152 C CA . LEU A 1 287 ? 4.670 -9.476 7.929 1.00 89.69 287 LEU A CA 1
ATOM 2153 C C . LEU A 1 287 ? 5.166 -8.759 9.192 1.00 89.69 287 LEU A C 1
ATOM 2155 O O . LEU A 1 287 ? 4.611 -7.732 9.566 1.00 89.69 287 LEU A O 1
ATOM 2159 N N . ARG A 1 288 ? 6.230 -9.267 9.828 1.00 88.50 288 ARG A N 1
ATOM 2160 C CA . ARG A 1 288 ? 6.833 -8.636 11.013 1.00 88.50 288 ARG A CA 1
ATOM 2161 C C . ARG A 1 288 ? 7.435 -7.273 10.681 1.00 88.50 288 ARG A C 1
ATOM 2163 O O . ARG A 1 288 ? 7.399 -6.366 11.506 1.00 88.50 288 ARG A O 1
ATOM 2170 N N . GLU A 1 289 ? 7.966 -7.120 9.473 1.00 91.50 289 GLU A N 1
ATOM 2171 C CA . GLU A 1 289 ? 8.518 -5.866 8.973 1.00 91.50 289 GLU A CA 1
ATOM 2172 C C . GLU A 1 289 ? 7.427 -4.905 8.472 1.00 91.50 289 GLU A C 1
ATOM 2174 O O . GLU A 1 289 ? 7.637 -3.700 8.494 1.00 91.50 289 GLU A O 1
ATOM 2179 N N . ALA A 1 290 ? 6.252 -5.395 8.077 1.00 93.19 290 ALA A N 1
ATOM 2180 C CA . ALA A 1 290 ? 5.154 -4.530 7.643 1.00 93.19 290 ALA A CA 1
ATOM 2181 C C . ALA A 1 290 ? 4.326 -3.963 8.810 1.00 93.19 290 ALA A C 1
ATOM 2183 O O . ALA A 1 290 ? 3.840 -2.838 8.744 1.00 93.19 290 ALA A O 1
ATOM 2184 N N . VAL A 1 291 ? 4.142 -4.731 9.884 1.00 94.62 291 VAL A N 1
ATOM 2185 C CA . VAL A 1 291 ? 3.233 -4.388 10.990 1.00 94.62 291 VAL A CA 1
ATOM 2186 C C . VAL A 1 291 ? 3.966 -3.583 12.066 1.00 94.62 291 VAL A C 1
ATOM 2188 O O . VAL A 1 291 ? 4.961 -4.044 12.630 1.00 94.62 291 VAL A O 1
ATOM 2191 N N . ARG A 1 292 ? 3.470 -2.380 12.374 1.00 90.12 292 ARG A N 1
ATOM 2192 C CA . ARG A 1 292 ? 3.992 -1.460 13.397 1.00 90.12 292 ARG A CA 1
ATOM 2193 C C . ARG A 1 292 ? 2.857 -1.077 14.364 1.00 90.12 292 ARG A C 1
ATOM 2195 O O . ARG A 1 292 ? 1.768 -0.724 13.935 1.00 90.12 292 ARG A O 1
ATOM 2202 N N . GLY A 1 293 ? 3.072 -1.123 15.679 1.00 86.44 293 GLY A N 1
ATOM 2203 C CA . GLY A 1 293 ? 2.054 -0.689 16.657 1.00 86.44 293 GLY A CA 1
ATOM 2204 C C . GLY A 1 293 ? 0.797 -1.577 16.743 1.00 86.44 293 GLY A C 1
ATOM 2205 O O . GLY A 1 293 ? 0.898 -2.799 16.649 1.00 86.44 293 GLY A O 1
ATOM 2206 N N .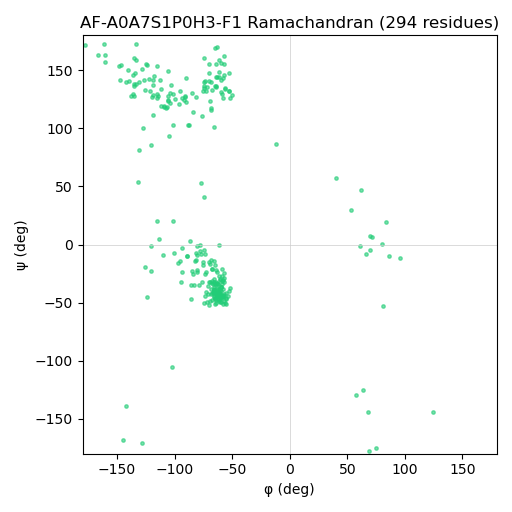 LEU A 1 294 ? -0.375 -0.962 16.969 1.00 82.44 294 LEU A N 1
ATOM 2207 C CA . LEU A 1 294 ? -1.676 -1.612 17.233 1.00 82.44 294 LEU A CA 1
ATOM 2208 C C . LEU A 1 294 ? -2.345 -2.177 15.966 1.00 82.44 294 LEU A C 1
ATOM 2210 O O . LEU A 1 294 ? -3.489 -1.861 15.633 1.00 82.44 294 LEU A O 1
ATOM 2214 N N . VAL A 1 295 ? -1.602 -2.993 15.231 1.00 81.88 295 VAL A N 1
ATOM 2215 C CA . VAL A 1 295 ? -2.043 -3.638 13.996 1.00 81.88 295 VAL A CA 1
ATOM 2216 C C . VAL A 1 295 ? -1.986 -5.157 14.219 1.00 81.88 295 VAL A C 1
ATOM 2218 O O . VAL A 1 295 ? -0.973 -5.672 14.695 1.00 81.88 295 VAL A O 1
ATOM 2221 N N . HIS A 1 296 ? -3.086 -5.859 13.925 1.00 77.00 296 HIS A N 1
ATOM 2222 C CA . HIS A 1 296 ? -3.326 -7.268 14.277 1.00 77.00 296 HIS A CA 1
ATOM 2223 C C . HIS A 1 296 ? -3.601 -8.149 13.061 1.00 77.00 296 HIS A C 1
ATOM 2225 O O . HIS A 1 296 ? -4.363 -7.702 12.167 1.00 77.00 296 HIS A O 1
#

Mean predicted aligned error: 6.69 Å

Solvent-accessible surface area (backbone atoms only — not comparable to full-atom values): 16117 Å² total; per-residue (Å²): 108,64,73,57,48,25,44,95,63,82,50,84,90,56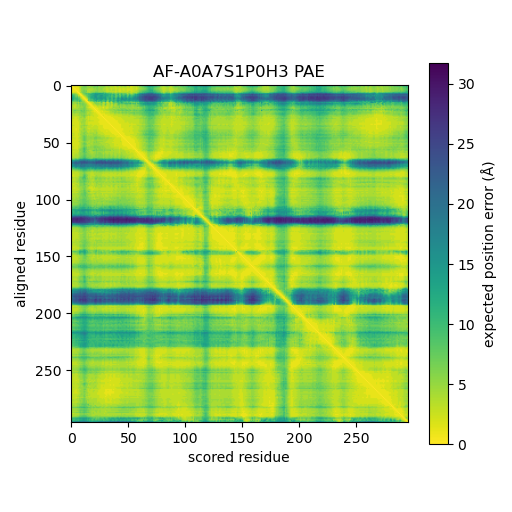,56,56,61,51,80,74,60,91,87,58,56,65,70,58,54,54,31,44,30,51,42,45,52,55,50,35,63,56,36,67,78,38,54,73,56,25,58,54,46,61,67,52,75,73,56,47,79,49,70,36,67,58,73,73,95,51,80,81,49,66,60,35,34,30,40,37,32,51,10,37,99,87,41,74,41,7,60,82,59,17,55,87,60,46,54,52,39,69,50,41,50,72,41,27,42,98,90,38,31,43,54,91,83,73,97,58,83,58,63,48,57,48,51,54,48,52,54,48,50,52,26,59,76,69,67,31,43,27,44,37,27,28,66,62,36,41,33,24,33,39,26,42,24,41,80,88,65,48,58,40,38,41,39,20,33,14,21,64,88,35,30,44,30,54,47,65,60,89,93,62,85,56,99,86,55,77,81,47,32,10,28,43,75,47,77,39,44,52,86,70,42,54,59,57,57,46,30,51,53,24,47,72,64,64,42,70,70,36,38,53,47,34,72,67,55,60,59,53,79,34,32,37,76,40,86,93,28,31,31,40,29,40,34,53,35,72,71,66,60,65,63,49,51,53,51,47,42,74,78,32,42,90,84,32,51,55,27,72,75,39,45,65,34,64,61,34,15,41,80,98,32,47,71,77,71,21,47,14,51,62,46,86

Nearest PDB structures (foldseek):
  5kas-assembly1_A  TM=2.867E-01  e=6.856E-03  Mus musculus
  2xmo-assembly2_B  TM=5.306E-01  e=9.294E-01  Listeria monocytogenes
  8c3g-assembly1_B  TM=3.311E-01  e=5.366E+00  Homo sapiens

Radius of gyration: 20.6 Å; Cα contacts (8 Å, |Δi|>4): 518; chains: 1; bounding box: 51×44×57 Å

Sequence (296 aa):
VEVEIAKDTVDADTGCGCAYPPYVDDGVVARSNEIIRILHQTARRFSAIQQRLSQLPKHVRLTVEPCGRDPDAPSCTFAVVHGDTHSLAGWSLGAEEVPSAEVVRRCLSDDGAMCENDSGDGCGVEFLRRFTADCDAMGVSGVLSTHTCLPVAVAYKSSSGAMRVLFNNGSAGMPNFSLLPLGYTNKHQAPTAGVITRVAHPSVGPTSLLREKALRMGRPSCVALARRLPLPLYSALIPGRAVVEAIPLAYDRVAWLNRFLSCWPIGSPAHVSYFSRMVYGPKSYGLREAVRGLVH